Protein AF-0000000079330131 (afdb_homodimer)

Structure (mmCIF, N/CA/C/O backbone):
data_AF-0000000079330131-model_v1
#
loop_
_entity.id
_entity.type
_entity.pdbx_description
1 polymer Acetyltransferase
#
loop_
_atom_site.group_PDB
_atom_site.id
_atom_site.type_symbol
_atom_site.label_atom_id
_atom_site.label_alt_id
_atom_site.label_comp_id
_atom_site.label_asym_id
_atom_site.label_entity_id
_atom_site.label_seq_id
_atom_site.pdbx_PDB_ins_code
_atom_site.Cartn_x
_atom_site.Cartn_y
_atom_site.Cartn_z
_atom_site.occupancy
_atom_site.B_iso_or_equiv
_atom_site.auth_seq_id
_atom_site.auth_comp_id
_atom_site.auth_asym_id
_atom_site.auth_atom_id
_atom_site.pdbx_PDB_model_num
ATOM 1 N N . MET A 1 1 ? 12.383 9.914 14.195 1 86.5 1 MET A N 1
ATOM 2 C CA . MET A 1 1 ? 13.078 11.203 14.086 1 86.5 1 MET A CA 1
ATOM 3 C C . MET A 1 1 ? 12.234 12.32 14.68 1 86.5 1 MET A C 1
ATOM 5 O O . MET A 1 1 ? 11.008 12.305 14.578 1 86.5 1 MET A O 1
ATOM 9 N N . ARG A 1 2 ? 12.914 13.305 15.188 1 92.81 2 ARG A N 1
ATOM 10 C CA . ARG A 1 2 ? 12.211 14.383 15.883 1 92.81 2 ARG A CA 1
ATOM 11 C C . ARG A 1 2 ? 12.336 15.695 15.117 1 92.81 2 ARG A C 1
ATOM 13 O O . ARG A 1 2 ? 13.43 16.078 14.703 1 92.81 2 ARG A O 1
ATOM 20 N N . PHE A 1 3 ? 11.18 16.219 14.875 1 94.88 3 PHE A N 1
ATOM 21 C CA . PHE A 1 3 ? 11.141 17.562 14.312 1 94.88 3 PHE A CA 1
ATOM 22 C C . PHE A 1 3 ? 11.188 18.609 15.422 1 94.88 3 PHE A C 1
ATOM 24 O O . PHE A 1 3 ? 10.352 18.609 16.328 1 94.88 3 PHE A O 1
ATOM 31 N N . GLY A 1 4 ? 12.164 19.516 15.375 1 91.69 4 GLY A N 1
ATOM 32 C CA . GLY A 1 4 ? 12.305 20.547 16.375 1 91.69 4 GLY A CA 1
ATOM 33 C C . GLY A 1 4 ? 11.195 21.578 16.344 1 91.69 4 GLY A C 1
ATOM 34 O O . GLY A 1 4 ? 10.664 21.891 15.273 1 91.69 4 GLY A O 1
ATOM 35 N N . GLU A 1 5 ? 10.969 22.125 17.438 1 96.12 5 GLU A N 1
ATOM 36 C CA . GLU A 1 5 ? 9.891 23.094 17.562 1 96.12 5 GLU A CA 1
ATOM 37 C C . GLU A 1 5 ? 10.18 24.359 16.75 1 96.12 5 GLU A C 1
ATOM 39 O O . GLU A 1 5 ? 11.312 24.844 16.734 1 96.12 5 GLU A O 1
ATOM 44 N N . LYS A 1 6 ? 9.172 24.828 16.016 1 97.56 6 LYS A N 1
ATOM 45 C CA . LYS A 1 6 ? 9.227 26.047 15.203 1 97.56 6 LYS A CA 1
ATOM 46 C C . LYS A 1 6 ? 7.949 26.875 15.352 1 97.56 6 LYS A C 1
ATOM 48 O O . LYS A 1 6 ? 6.844 26.328 15.328 1 97.56 6 LYS A O 1
ATOM 53 N N . GLU A 1 7 ? 8.148 28.109 15.633 1 98.19 7 GLU A N 1
ATOM 54 C CA . GLU A 1 7 ? 7 29 15.688 1 98.19 7 GLU A CA 1
ATOM 55 C C . GLU A 1 7 ? 6.785 29.703 14.352 1 98.19 7 GLU A C 1
ATOM 57 O O . GLU A 1 7 ? 7.73 30.25 13.773 1 98.19 7 GLU A O 1
ATOM 62 N N . ILE A 1 8 ? 5.527 29.719 13.906 1 97.62 8 ILE A N 1
ATOM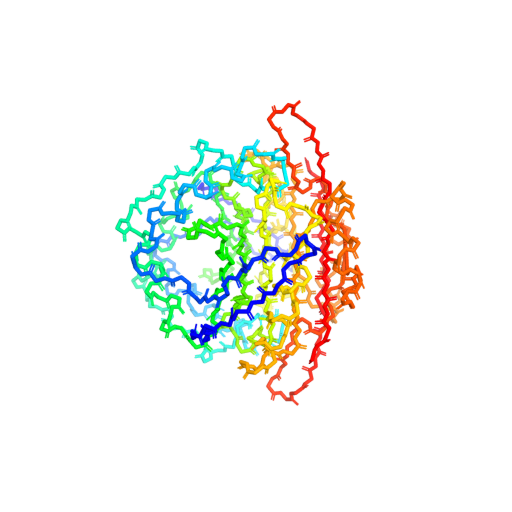 63 C CA . ILE A 1 8 ? 5.207 30.406 12.664 1 97.62 8 ILE A CA 1
ATOM 64 C C . ILE A 1 8 ? 3.965 31.266 12.852 1 97.62 8 ILE A C 1
ATOM 66 O O . ILE A 1 8 ? 3.254 31.141 13.852 1 97.62 8 ILE A O 1
ATOM 70 N N . GLU A 1 9 ? 3.773 32.188 11.93 1 97.56 9 GLU A N 1
ATOM 71 C CA . GLU A 1 9 ? 2.574 33 11.906 1 97.56 9 GLU A CA 1
ATOM 72 C C . GLU A 1 9 ? 1.66 32.625 10.742 1 97.56 9 GLU A C 1
ATOM 74 O O . GLU A 1 9 ? 2.096 32.562 9.594 1 97.56 9 GLU A O 1
ATOM 79 N N . LEU A 1 10 ? 0.436 32.344 11.016 1 97.12 10 LEU A N 1
ATOM 80 C CA . LEU A 1 10 ? -0.545 32 10 1 97.12 10 LEU A CA 1
ATOM 81 C C . LEU A 1 10 ? -1.031 33.25 9.25 1 97.12 10 LEU A C 1
ATOM 83 O O . LEU A 1 10 ? -0.624 34.344 9.57 1 97.12 10 LEU A O 1
ATOM 87 N N . LYS A 1 11 ? -1.864 33.062 8.227 1 96.31 11 LYS A N 1
ATOM 88 C CA . LYS A 1 11 ? -2.326 34.125 7.367 1 96.31 11 LYS A CA 1
ATOM 89 C C . LYS A 1 11 ? -3.107 35.188 8.164 1 96.31 11 LYS A C 1
ATOM 91 O O . LYS A 1 11 ? -3.029 36.375 7.887 1 96.31 11 LYS A O 1
ATOM 96 N N . ASP A 1 12 ? -3.789 34.719 9.18 1 95.69 12 ASP A N 1
ATOM 97 C CA . ASP A 1 12 ? -4.641 35.625 9.953 1 95.69 12 ASP A CA 1
ATOM 98 C C . ASP A 1 12 ? -3.873 36.25 11.117 1 95.69 12 ASP A C 1
ATOM 100 O O . ASP A 1 12 ? -4.461 36.906 11.969 1 95.69 12 ASP A O 1
ATOM 104 N N . GLY A 1 13 ? -2.693 35.906 11.227 1 95.94 13 GLY A N 1
ATOM 105 C CA . GLY A 1 13 ? -1.849 36.5 12.25 1 95.94 13 GLY A CA 1
ATOM 106 C C . GLY A 1 13 ? -1.712 35.625 13.492 1 95.94 13 GLY A C 1
ATOM 107 O O . GLY A 1 13 ? -0.944 35.969 14.398 1 95.94 13 GLY A O 1
ATOM 108 N N . THR A 1 14 ? -2.344 34.531 13.516 1 96.06 14 THR A N 1
ATOM 109 C CA . THR A 1 14 ? -2.309 33.656 14.672 1 96.06 14 THR A CA 1
ATOM 110 C C . THR A 1 14 ? -0.984 32.906 14.742 1 96.06 14 THR A C 1
ATOM 112 O O . THR A 1 14 ? -0.459 32.469 13.711 1 96.06 14 THR A O 1
ATOM 115 N N . THR A 1 15 ? -0.528 32.844 15.969 1 97.75 15 THR A N 1
ATOM 116 C CA . THR A 1 15 ? 0.701 32.062 16.172 1 97.75 15 THR A CA 1
ATOM 117 C C . THR A 1 15 ? 0.423 30.578 16.141 1 97.75 15 THR A C 1
ATOM 119 O O . THR A 1 15 ? -0.566 30.109 16.703 1 97.75 15 THR A O 1
ATOM 122 N N . CYS A 1 16 ? 1.296 29.812 15.484 1 98.19 16 CYS A N 1
ATOM 123 C CA . CYS A 1 16 ? 1.21 28.359 15.367 1 98.19 16 CYS A CA 1
ATOM 124 C C . CYS A 1 16 ? 2.543 27.703 15.711 1 98.19 16 CYS A C 1
ATOM 126 O O . CYS A 1 16 ? 3.6 28.172 15.281 1 98.19 16 CYS A O 1
ATOM 128 N N . ILE A 1 17 ? 2.529 26.703 16.516 1 98.56 17 ILE A N 1
ATOM 129 C CA . ILE A 1 17 ? 3.736 25.984 16.906 1 98.56 17 ILE A CA 1
ATOM 130 C C . ILE A 1 17 ? 3.789 24.641 16.188 1 98.56 17 ILE A C 1
ATOM 132 O O . ILE A 1 17 ? 2.85 23.844 16.266 1 98.56 17 ILE A O 1
ATOM 136 N N . LEU A 1 18 ? 4.867 24.406 15.445 1 98.56 18 LEU A N 1
ATOM 137 C CA . LEU A 1 18 ? 5.129 23.125 14.812 1 98.56 18 LEU A CA 1
ATOM 138 C C . LEU A 1 18 ? 6.105 22.297 15.641 1 98.56 18 LEU A C 1
ATOM 140 O O . LEU A 1 18 ? 7.16 22.797 16.047 1 98.56 18 LEU A O 1
ATOM 144 N N . ARG A 1 19 ? 5.781 21.125 15.836 1 98.25 19 ARG A N 1
ATOM 145 C CA . ARG A 1 19 ? 6.688 20.188 16.5 1 98.25 19 ARG A CA 1
ATOM 146 C C . ARG A 1 19 ? 6.191 18.75 16.344 1 98.25 19 ARG A C 1
ATOM 148 O O . ARG A 1 19 ? 5.039 18.516 15.977 1 98.25 19 ARG A O 1
ATOM 155 N N . SER A 1 20 ? 7.082 17.797 16.625 1 98.5 20 SER A N 1
ATOM 156 C CA . SER A 1 20 ? 6.637 16.406 16.734 1 98.5 20 SER A CA 1
ATOM 157 C C . SER A 1 20 ? 5.754 16.219 17.969 1 98.5 20 SER A C 1
ATOM 159 O O . SER A 1 20 ? 6.055 16.719 19.047 1 98.5 20 SER A O 1
ATOM 161 N N . PRO A 1 21 ? 4.652 15.562 17.781 1 98.06 21 PRO A N 1
ATOM 162 C CA . PRO A 1 21 ? 3.887 15.211 18.984 1 98.06 21 PRO A CA 1
ATOM 163 C C . PRO A 1 21 ? 4.59 14.18 19.859 1 98.06 21 PRO A C 1
ATOM 165 O O . PRO A 1 21 ? 5.363 13.359 19.344 1 98.06 21 PRO A O 1
ATOM 168 N N . ASN A 1 22 ? 4.324 14.266 21.156 1 97.12 22 ASN A N 1
ATOM 169 C CA . ASN A 1 22 ? 4.898 13.305 22.094 1 97.12 22 ASN A CA 1
ATOM 170 C C . ASN A 1 22 ? 3.818 12.633 22.938 1 97.12 22 ASN A C 1
ATOM 172 O O . ASN A 1 22 ? 2.627 12.781 22.672 1 97.12 22 ASN A O 1
ATOM 176 N N . GLU A 1 23 ? 4.258 11.859 23.953 1 97.25 23 GLU A N 1
ATOM 177 C CA . GLU A 1 23 ? 3.34 11.023 24.719 1 97.25 23 GLU A CA 1
ATOM 178 C C . GLU A 1 23 ? 2.283 11.875 25.422 1 97.25 23 GLU A C 1
ATOM 180 O O . GLU A 1 23 ? 1.151 11.422 25.625 1 97.25 23 GLU A O 1
ATOM 185 N N . GLN A 1 24 ? 2.59 13.094 25.766 1 97.25 24 GLN A N 1
ATOM 186 C CA . GLN A 1 24 ? 1.653 13.969 26.453 1 97.25 24 GLN A CA 1
ATOM 187 C C . GLN A 1 24 ? 0.551 14.453 25.516 1 97.25 24 GLN A C 1
ATOM 189 O O . GLN A 1 24 ? -0.468 14.977 25.969 1 97.25 24 GLN A O 1
ATOM 194 N N . ASP A 1 25 ? 0.728 14.227 24.234 1 97.94 25 ASP A N 1
ATOM 195 C CA . ASP A 1 25 ? -0.232 14.695 23.234 1 97.94 25 ASP A CA 1
ATOM 196 C C . ASP A 1 25 ? -1.183 13.578 22.812 1 97.94 25 ASP A C 1
ATOM 198 O O . ASP A 1 25 ? -2.055 13.781 21.969 1 97.94 25 ASP A O 1
ATOM 202 N N . ALA A 1 26 ? -1.081 12.398 23.375 1 98.06 26 ALA A N 1
ATOM 203 C CA . ALA A 1 26 ? -1.772 11.203 22.891 1 98.06 26 ALA A CA 1
ATOM 204 C C . ALA A 1 26 ? -3.281 11.414 22.859 1 98.06 26 ALA A C 1
ATOM 206 O O . ALA A 1 26 ? -3.934 11.117 21.859 1 98.06 26 ALA A O 1
ATOM 207 N N . GLU A 1 27 ? -3.807 11.984 23.891 1 97.25 27 GLU A N 1
ATOM 208 C CA . GLU A 1 27 ? -5.246 12.211 23.953 1 97.25 27 GLU A CA 1
ATOM 209 C C . GLU A 1 27 ? -5.691 13.219 22.891 1 97.25 27 GLU A C 1
ATOM 211 O O . GLU A 1 27 ? -6.711 13.016 22.234 1 97.25 27 GLU A O 1
ATOM 216 N N . LYS A 1 28 ? -4.965 14.25 22.75 1 97.38 28 LYS A N 1
ATOM 217 C CA . LYS A 1 28 ? -5.273 15.258 21.734 1 97.38 28 LYS A CA 1
ATOM 218 C C . LYS A 1 28 ? -5.23 14.656 20.328 1 97.38 28 LYS A C 1
ATOM 220 O O . LYS A 1 28 ? -6.051 15 19.484 1 97.38 28 LYS A O 1
ATO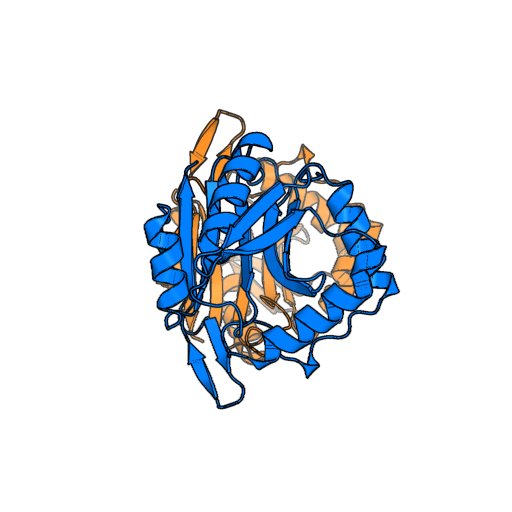M 225 N N . MET A 1 29 ? -4.281 13.781 20.156 1 97.62 29 MET A N 1
ATOM 226 C CA . MET A 1 29 ? -4.133 13.141 18.859 1 97.62 29 MET A CA 1
ATOM 227 C C . MET A 1 29 ? -5.348 12.273 18.547 1 97.62 29 MET A C 1
ATOM 229 O O . MET A 1 29 ? -5.848 12.289 17.422 1 97.62 29 MET A O 1
ATOM 233 N N . ILE A 1 30 ? -5.824 11.531 19.516 1 97.06 30 ILE A N 1
ATOM 234 C CA . ILE A 1 30 ? -6.973 10.648 19.312 1 97.06 30 ILE A CA 1
ATOM 235 C C . ILE A 1 30 ? -8.219 11.484 19.031 1 97.06 30 ILE A C 1
ATOM 237 O O . ILE A 1 30 ? -8.977 11.188 18.109 1 97.06 30 ILE A O 1
ATOM 241 N N . GLU A 1 31 ? -8.391 12.555 19.812 1 96.12 31 GLU A N 1
ATOM 242 C CA . GLU A 1 31 ? -9.523 13.445 19.609 1 96.12 31 GLU A CA 1
ATOM 243 C C . GLU A 1 31 ? -9.484 14.086 18.219 1 96.12 31 GLU A C 1
ATOM 245 O O . GLU A 1 31 ? -10.508 14.188 17.547 1 96.12 31 GLU A O 1
ATOM 250 N N . TYR A 1 32 ? -8.352 14.477 17.938 1 97.06 32 TYR A N 1
ATOM 251 C CA . TYR A 1 32 ? -8.117 15.07 16.625 1 97.06 32 TYR A CA 1
ATOM 252 C C . TYR A 1 32 ? -8.484 14.102 15.508 1 97.06 32 TYR A C 1
ATOM 254 O O . TYR A 1 32 ? -9.164 14.477 14.547 1 97.06 32 TYR A O 1
ATOM 262 N N . LEU A 1 33 ? -8.039 12.883 15.641 1 96.06 33 LEU A N 1
ATOM 263 C CA . LEU A 1 33 ? -8.32 11.836 14.664 1 96.06 33 LEU A CA 1
ATOM 264 C C . LEU A 1 33 ? -9.828 11.633 14.508 1 96.06 33 LEU A C 1
ATOM 266 O O . LEU A 1 33 ? -10.328 11.555 13.383 1 96.06 33 LEU A O 1
ATOM 270 N N . LYS A 1 34 ? -10.516 11.609 15.562 1 95.75 34 LYS A N 1
ATOM 271 C CA . LYS A 1 34 ? -11.969 11.438 15.547 1 95.75 34 LYS A CA 1
ATOM 272 C C . LYS A 1 34 ? -12.656 12.617 14.867 1 95.75 34 LYS A C 1
ATOM 274 O O . LYS A 1 34 ? -13.539 12.43 14.031 1 95.75 34 LYS A O 1
ATOM 279 N N . MET A 1 35 ? -12.211 13.734 15.156 1 95.44 35 MET A N 1
ATOM 280 C CA . MET A 1 35 ? -12.828 14.953 14.633 1 95.44 35 MET A CA 1
ATOM 281 C C . MET A 1 35 ? -12.641 15.055 13.125 1 95.44 35 MET A C 1
ATOM 283 O O . MET A 1 35 ? -13.602 15.297 12.391 1 95.44 35 MET A O 1
ATOM 287 N N . THR A 1 36 ? -11.453 14.867 12.695 1 95.75 36 THR A N 1
ATOM 288 C CA . THR A 1 36 ? -11.164 15.016 11.281 1 95.75 36 THR A CA 1
ATOM 289 C C . THR A 1 36 ? -11.859 13.922 10.469 1 95.75 36 THR A C 1
ATOM 291 O O . THR A 1 36 ? -12.211 14.141 9.305 1 95.75 36 THR A O 1
ATOM 294 N N . SER A 1 37 ? -12.086 12.734 11.062 1 95 37 SER A N 1
ATOM 295 C CA . SER A 1 37 ? -12.719 11.617 10.367 1 95 37 SER A CA 1
ATOM 296 C C . SER A 1 37 ? -14.188 11.914 10.07 1 95 37 SER A C 1
ATOM 298 O O . SER A 1 37 ? -14.805 11.273 9.219 1 95 37 SER A O 1
ATOM 300 N N . GLU A 1 38 ? -14.695 12.914 10.68 1 94.19 38 GLU A N 1
ATOM 301 C CA . GLU A 1 38 ? -16.109 13.234 10.547 1 94.19 38 GLU A CA 1
ATOM 302 C C . GLU A 1 38 ? -16.328 14.469 9.664 1 94.19 38 GLU A C 1
ATOM 304 O O . GLU A 1 38 ? -17.438 14.727 9.211 1 94.19 38 GLU A O 1
ATOM 309 N N . GLU A 1 39 ? -15.328 15.141 9.422 1 95.38 39 GLU A N 1
ATOM 310 C CA . GLU A 1 39 ? -15.469 16.438 8.766 1 95.38 39 GLU A CA 1
ATOM 311 C C . GLU A 1 39 ? -15.719 16.281 7.27 1 95.38 39 GLU A C 1
ATOM 313 O O . GLU A 1 39 ? -16.469 17.062 6.672 1 95.38 39 GLU A O 1
ATOM 318 N N . THR A 1 40 ? -15.047 15.305 6.68 1 94.19 40 THR A N 1
ATOM 319 C CA . THR A 1 40 ? -15.195 15.039 5.254 1 94.19 40 THR A CA 1
ATOM 320 C C . THR A 1 40 ? -15.094 13.539 4.973 1 94.19 40 THR A C 1
ATOM 322 O O . THR A 1 40 ? -14.734 12.758 5.859 1 94.19 40 THR A O 1
ATOM 325 N N . HIS A 1 41 ? -15.43 13.18 3.779 1 96.12 41 HIS A N 1
ATOM 326 C CA . HIS A 1 41 ? -15.281 11.773 3.398 1 96.12 41 HIS A CA 1
ATOM 327 C C . HIS A 1 41 ? -13.867 11.492 2.895 1 96.12 41 HIS A C 1
ATOM 329 O O . HIS A 1 41 ? -13.578 10.367 2.467 1 96.12 41 HIS A O 1
ATOM 335 N N . PHE A 1 42 ? -12.922 12.43 2.988 1 96.94 42 PHE A N 1
ATOM 336 C CA . PHE A 1 42 ? -11.594 12.312 2.402 1 96.94 42 PHE A CA 1
ATOM 337 C C . PHE A 1 42 ? -10.672 11.516 3.32 1 96.94 42 PHE A C 1
ATOM 339 O O . PHE A 1 42 ? -9.555 11.164 2.934 1 96.94 42 PHE A O 1
ATOM 346 N N . MET A 1 43 ? -11.18 11.305 4.535 1 96.25 43 MET A N 1
ATOM 347 C CA . MET A 1 43 ? -10.414 10.422 5.414 1 96.25 43 MET A CA 1
ATOM 348 C C . MET A 1 43 ? -10.789 8.961 5.18 1 96.25 43 MET A C 1
ATOM 350 O O . MET A 1 43 ? -11.977 8.633 5.078 1 96.25 43 MET A O 1
ATOM 354 N N . VAL A 1 44 ? -9.852 8.148 5.18 1 96.31 44 VAL A N 1
ATOM 355 C CA . VAL A 1 44 ? -10.07 6.746 4.848 1 96.31 44 VAL A CA 1
ATOM 356 C C . VAL A 1 44 ? -10.922 6.09 5.93 1 96.31 44 VAL A C 1
ATOM 358 O O . VAL A 1 44 ? -11.805 5.281 5.629 1 96.31 44 VAL A O 1
ATOM 361 N N . ARG A 1 45 ? -10.719 6.461 7.121 1 95.81 45 ARG A N 1
ATOM 362 C CA . ARG A 1 45 ? -11.414 5.836 8.234 1 95.81 45 ARG A CA 1
ATOM 363 C C . ARG A 1 45 ? -12.711 6.574 8.555 1 95.81 45 ARG A C 1
ATOM 365 O O . ARG A 1 45 ? -12.766 7.805 8.5 1 95.81 45 ARG A O 1
ATOM 372 N N . TYR A 1 46 ? -13.664 5.801 8.898 1 97.12 46 TYR A N 1
ATOM 373 C CA . TYR A 1 46 ? -14.836 6.348 9.578 1 97.12 46 TYR A CA 1
ATOM 374 C C . TYR A 1 46 ? -14.602 6.414 11.086 1 97.12 46 TYR A C 1
ATOM 376 O O . TYR A 1 46 ? -13.719 5.73 11.609 1 97.12 46 TYR A O 1
ATOM 384 N N . LEU A 1 47 ? -15.398 7.238 11.688 1 95.5 47 LEU A N 1
ATOM 385 C CA . LEU A 1 47 ? -15.305 7.43 13.133 1 95.5 47 LEU A CA 1
ATOM 386 C C . LEU A 1 47 ? -15.406 6.094 13.859 1 95.5 47 LEU A C 1
ATOM 388 O O . LEU A 1 47 ? -14.648 5.828 14.797 1 95.5 47 LEU A O 1
ATOM 392 N N . GLU A 1 48 ? -16.312 5.18 13.414 1 95.88 48 GLU A N 1
ATOM 393 C CA . GLU A 1 48 ? -16.625 3.93 14.102 1 95.88 48 GLU A CA 1
ATOM 394 C C . GLU A 1 48 ? -15.484 2.926 13.945 1 95.88 48 GLU A C 1
ATOM 396 O O . GLU A 1 48 ? -15.453 1.902 14.633 1 95.88 48 GLU A O 1
ATOM 401 N N . GLU A 1 49 ? -14.539 3.213 13.102 1 96.88 49 GLU A N 1
ATOM 402 C CA . GLU A 1 49 ? -13.406 2.312 12.891 1 96.88 49 GLU A CA 1
ATOM 403 C C . GLU A 1 49 ? -12.227 2.688 13.789 1 96.88 49 GLU A C 1
ATOM 405 O O . GLU A 1 49 ? -11.211 1.989 13.805 1 96.88 49 GLU A O 1
ATOM 410 N N . ILE A 1 50 ? -12.367 3.812 14.5 1 95.44 50 ILE A N 1
ATOM 411 C CA . ILE A 1 50 ? -11.297 4.285 15.367 1 95.44 50 ILE A CA 1
ATOM 412 C C . ILE A 1 50 ? -11.391 3.598 16.734 1 95.44 50 ILE A C 1
ATOM 414 O O . ILE A 1 50 ? -12.297 3.881 17.516 1 95.44 50 ILE A O 1
ATOM 418 N N . ASN A 1 51 ? -10.492 2.717 17.016 1 92.94 51 ASN A N 1
ATOM 419 C CA . ASN A 1 51 ? -10.469 1.988 18.266 1 92.94 51 ASN A CA 1
ATOM 420 C C . ASN A 1 51 ? -9.141 2.166 19 1 92.94 51 ASN A C 1
ATOM 422 O O . ASN A 1 51 ? -8.75 1.314 19.797 1 92.94 51 ASN A O 1
ATOM 426 N N . LEU A 1 52 ? -8.508 3.221 18.75 1 93.81 52 LEU A N 1
ATOM 427 C CA . LEU A 1 52 ? -7.199 3.492 19.328 1 93.81 52 LEU A CA 1
ATOM 428 C C . LEU A 1 52 ? -7.332 3.863 20.812 1 93.81 52 LEU A C 1
ATOM 430 O O . LEU A 1 52 ? -8.133 4.73 21.172 1 93.81 52 LEU A O 1
ATOM 434 N N . THR A 1 53 ? -6.594 3.264 21.641 1 96.44 53 THR A N 1
ATOM 435 C CA . THR A 1 53 ? -6.527 3.623 23.047 1 96.44 53 THR A CA 1
ATOM 436 C C . THR A 1 53 ? -5.398 4.617 23.297 1 96.44 53 THR A C 1
ATOM 438 O O . THR A 1 53 ? -4.465 4.723 22.5 1 96.44 53 THR A O 1
ATOM 441 N N . THR A 1 54 ? -5.527 5.273 24.359 1 97.38 54 THR A N 1
ATOM 442 C CA . THR A 1 54 ? -4.492 6.234 24.719 1 97.38 54 THR A CA 1
ATOM 443 C C . THR A 1 54 ? -3.139 5.539 24.859 1 97.38 54 THR A C 1
ATOM 445 O O . THR A 1 54 ? -2.117 6.062 24.406 1 97.38 54 THR A O 1
ATOM 448 N N . ASP A 1 55 ? -3.111 4.355 25.453 1 97.88 55 ASP A N 1
ATOM 449 C CA . ASP A 1 55 ? -1.871 3.609 25.641 1 97.88 55 ASP A CA 1
ATOM 450 C C . ASP A 1 55 ? -1.247 3.232 24.297 1 97.88 55 ASP A C 1
ATOM 452 O O . ASP A 1 55 ? -0.033 3.35 24.125 1 97.88 55 ASP A O 1
ATOM 456 N N . LYS A 1 56 ? -2.027 2.785 23.422 1 97.44 56 LYS A N 1
ATOM 457 C CA . LYS A 1 56 ? -1.527 2.426 22.094 1 97.44 56 LYS A CA 1
ATOM 458 C C . LYS A 1 56 ? -1.011 3.654 21.359 1 97.44 56 LYS A C 1
ATOM 460 O O . LYS A 1 56 ? 0.005 3.582 20.656 1 97.44 56 LYS A O 1
ATOM 465 N N . GLU A 1 57 ? -1.774 4.723 21.5 1 97.69 57 GLU A N 1
ATOM 466 C CA . GLU A 1 57 ? -1.325 5.965 20.875 1 97.69 57 GLU A CA 1
ATOM 467 C C . GLU A 1 57 ? 0.015 6.414 21.453 1 97.69 57 GLU A C 1
ATOM 469 O O . GLU A 1 57 ? 0.884 6.887 20.719 1 97.69 57 GLU A O 1
ATOM 474 N N . ILE A 1 58 ? 0.177 6.348 22.719 1 98.25 58 ILE A N 1
ATOM 475 C CA . ILE A 1 58 ? 1.436 6.695 23.375 1 98.25 58 ILE A CA 1
ATOM 476 C C . ILE A 1 58 ? 2.57 5.867 22.766 1 98.25 58 ILE A C 1
ATOM 478 O O . ILE A 1 58 ? 3.625 6.41 22.422 1 98.25 58 ILE A O 1
ATOM 482 N N . GLU A 1 59 ? 2.348 4.609 22.625 1 98.12 59 GLU A N 1
ATOM 483 C CA . GLU A 1 59 ? 3.352 3.729 22.047 1 98.12 59 GLU A CA 1
ATOM 484 C C . GLU A 1 59 ? 3.676 4.137 20.609 1 98.12 59 GLU A C 1
ATOM 486 O O . GLU A 1 59 ? 4.84 4.16 20.219 1 98.12 59 GLU A O 1
ATOM 491 N N . LEU A 1 60 ? 2.658 4.477 19.875 1 96.81 60 LEU A N 1
ATOM 492 C CA . LEU A 1 60 ? 2.838 4.883 18.484 1 96.81 60 LEU A CA 1
ATOM 493 C C . LEU A 1 60 ? 3.674 6.156 18.406 1 96.81 60 LEU A C 1
ATOM 495 O O . LEU A 1 60 ? 4.574 6.258 17.562 1 96.81 60 LEU A O 1
ATOM 499 N N . LEU A 1 61 ? 3.342 7.082 19.234 1 97.75 61 LEU A N 1
ATOM 500 C CA . LEU A 1 61 ? 4.066 8.344 19.25 1 97.75 61 LEU A CA 1
ATOM 501 C C . LEU A 1 61 ? 5.523 8.141 19.641 1 97.75 61 LEU A C 1
ATOM 503 O O . LEU A 1 61 ? 6.422 8.727 19.047 1 97.75 61 LEU A O 1
ATOM 507 N N . LYS A 1 62 ? 5.773 7.301 20.594 1 97.69 62 LYS A N 1
ATOM 508 C CA . LYS A 1 62 ? 7.137 6.988 21.016 1 97.69 62 LYS A CA 1
ATOM 509 C C . LYS A 1 62 ? 7.918 6.309 19.891 1 97.69 62 LYS A C 1
ATOM 511 O O . LYS A 1 62 ? 9.07 6.652 19.625 1 97.69 62 LYS A O 1
ATOM 516 N N . ASP A 1 63 ? 7.297 5.34 19.297 1 97.19 63 ASP A N 1
ATOM 517 C CA . ASP A 1 63 ? 7.926 4.652 18.172 1 97.19 63 ASP A CA 1
ATOM 518 C C . ASP A 1 63 ? 8.297 5.633 17.062 1 97.19 63 ASP A C 1
ATOM 520 O O . ASP A 1 63 ? 9.375 5.531 16.469 1 97.19 63 ASP A O 1
ATOM 524 N N . ASN A 1 64 ? 7.371 6.504 16.797 1 97.19 64 ASN A N 1
ATOM 525 C CA . ASN A 1 64 ? 7.633 7.496 15.766 1 97.19 64 ASN A CA 1
ATOM 526 C C . ASN A 1 64 ? 8.82 8.383 16.125 1 97.19 64 ASN A C 1
ATOM 528 O O . ASN A 1 64 ? 9.695 8.625 15.289 1 97.19 64 ASN A O 1
ATOM 532 N N . LEU A 1 65 ? 8.859 8.844 17.328 1 97.12 65 LEU A N 1
ATOM 533 C CA . LEU A 1 65 ? 9.922 9.727 17.781 1 97.12 65 LEU A CA 1
ATOM 534 C C . LEU A 1 65 ? 11.266 9.016 17.766 1 97.12 65 LEU A C 1
ATOM 536 O O . LEU A 1 65 ? 12.312 9.648 17.578 1 97.12 65 LEU A O 1
ATOM 540 N N . ASN A 1 66 ? 11.266 7.742 17.859 1 96.81 66 ASN A N 1
ATOM 541 C CA . ASN A 1 66 ? 12.5 6.965 17.906 1 96.81 66 ASN A CA 1
ATOM 542 C C . ASN A 1 66 ? 12.852 6.383 16.547 1 96.81 66 ASN A C 1
ATOM 544 O O . ASN A 1 66 ? 13.883 5.727 16.391 1 96.81 66 ASN A O 1
ATOM 548 N N . SER A 1 67 ? 12.016 6.621 15.656 1 96.88 67 SER A N 1
ATOM 549 C CA . SER A 1 67 ? 12.242 6.078 14.312 1 96.88 67 SER A CA 1
ATOM 550 C C . SER A 1 67 ? 13.32 6.863 13.578 1 96.88 67 SER A C 1
ATOM 552 O O . SER A 1 67 ? 13.5 8.062 13.82 1 96.88 67 SER A O 1
ATOM 554 N N . ASN A 1 68 ? 13.984 6.199 12.703 1 96 68 ASN A N 1
ATOM 555 C CA . ASN A 1 68 ? 14.93 6.875 11.82 1 96 68 ASN A CA 1
ATOM 556 C C . ASN A 1 68 ? 14.383 7.02 10.406 1 96 68 ASN A C 1
ATOM 558 O O . ASN A 1 68 ? 15.086 7.465 9.5 1 96 68 ASN A O 1
ATOM 562 N N . LYS A 1 69 ? 13.141 6.629 10.141 1 96.69 69 LYS A N 1
ATOM 563 C CA . LYS A 1 69 ? 12.562 6.641 8.805 1 96.69 69 LYS A CA 1
ATOM 564 C C . LYS A 1 69 ? 11.203 7.332 8.789 1 96.69 69 LYS A C 1
ATOM 566 O O . LYS A 1 69 ? 10.664 7.645 7.727 1 96.69 69 LYS A O 1
ATOM 571 N N . ASP A 1 70 ? 10.625 7.492 9.961 1 97.19 70 ASP A N 1
ATOM 572 C CA . ASP A 1 70 ? 9.305 8.102 10.086 1 97.19 70 ASP A CA 1
ATOM 573 C C . ASP A 1 70 ? 9.383 9.438 10.812 1 97.19 70 ASP A C 1
ATOM 575 O O . ASP A 1 70 ? 10.227 9.625 11.688 1 97.19 70 ASP A O 1
ATOM 579 N N . MET A 1 71 ? 8.453 10.32 10.438 1 97.31 71 MET A N 1
ATOM 580 C CA . MET A 1 71 ? 8.352 11.594 11.141 1 97.31 71 MET A CA 1
ATOM 581 C C . MET A 1 71 ? 6.922 12.125 11.109 1 97.31 71 MET A C 1
ATOM 583 O O . MET A 1 71 ? 6.223 11.977 10.102 1 97.31 71 MET A O 1
ATOM 587 N N . MET A 1 72 ? 6.598 12.695 12.18 1 98.12 72 MET A N 1
ATOM 588 C CA . MET A 1 72 ? 5.312 13.383 12.297 1 98.12 72 MET A CA 1
ATOM 589 C C . MET A 1 72 ? 5.508 14.82 12.781 1 98.12 72 MET A C 1
ATOM 591 O O . MET A 1 72 ? 6.242 15.062 13.734 1 98.12 72 MET A O 1
ATOM 595 N N . ILE A 1 73 ? 4.891 15.742 12.094 1 98.5 73 ILE A N 1
ATOM 596 C CA . ILE A 1 73 ? 4.887 17.141 12.492 1 98.5 73 ILE A CA 1
ATOM 597 C C . ILE A 1 73 ? 3.453 17.594 12.766 1 98.5 73 ILE A C 1
ATOM 599 O O . ILE A 1 73 ? 2.58 17.469 11.906 1 98.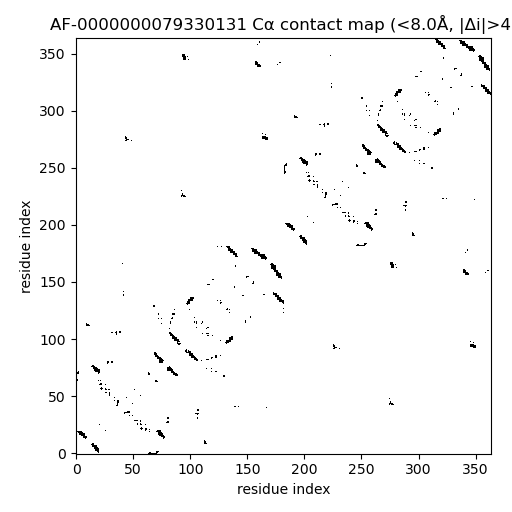5 73 ILE A O 1
ATOM 603 N N . ALA A 1 74 ? 3.299 18.109 13.93 1 98.56 74 ALA A N 1
ATOM 604 C CA . ALA A 1 74 ? 1.99 18.625 14.312 1 98.56 74 ALA A CA 1
ATOM 605 C C . ALA A 1 74 ? 2.016 20.141 14.414 1 98.56 74 ALA A C 1
ATOM 607 O O . ALA A 1 74 ? 3.033 20.734 14.789 1 98.56 74 ALA A O 1
ATOM 608 N N . ALA A 1 75 ? 0.904 20.719 14.016 1 98.69 75 ALA A N 1
ATOM 609 C CA . ALA A 1 75 ? 0.676 22.156 14.172 1 98.69 75 ALA A CA 1
ATOM 610 C C . ALA A 1 75 ? -0.269 22.438 15.328 1 98.69 75 ALA A C 1
ATOM 612 O O . ALA A 1 75 ? -1.398 21.953 15.359 1 98.69 75 ALA A O 1
ATOM 613 N N . PHE A 1 76 ? 0.191 23.25 16.25 1 98.5 76 PHE A N 1
ATOM 614 C CA . PHE A 1 76 ? -0.613 23.609 17.422 1 98.5 76 PHE A CA 1
ATOM 615 C C . PHE A 1 76 ? -0.966 25.094 17.375 1 98.5 76 PHE A C 1
ATOM 617 O O . PHE A 1 76 ? -0.088 25.938 17.219 1 98.5 76 PHE A O 1
ATOM 624 N N . VAL A 1 77 ? -2.248 25.375 17.5 1 97.81 77 VAL A N 1
ATOM 625 C CA . VAL A 1 77 ? -2.76 26.734 17.656 1 97.81 77 VAL A CA 1
ATOM 626 C C . VAL A 1 77 ? -3.453 26.859 19.016 1 97.81 77 VAL A C 1
ATOM 628 O O . VAL A 1 77 ? -4.418 26.156 19.297 1 97.81 77 VAL A O 1
ATOM 631 N N . ASN A 1 78 ? -2.957 27.766 19.875 1 95 78 ASN A N 1
ATOM 632 C CA . ASN A 1 78 ? -3.477 27.891 21.234 1 95 78 ASN A CA 1
ATOM 633 C C . ASN A 1 78 ? -3.504 26.547 21.953 1 95 78 ASN A C 1
ATOM 635 O O . ASN A 1 78 ? -4.52 26.172 22.547 1 95 78 ASN A O 1
ATOM 639 N N . ASN A 1 79 ? -2.49 25.703 21.734 1 93.38 79 ASN A N 1
ATOM 640 C CA . ASN A 1 79 ? -2.25 24.422 22.375 1 93.38 79 ASN A CA 1
ATOM 641 C C . ASN A 1 79 ? -3.248 23.375 21.906 1 93.38 79 ASN A C 1
ATOM 643 O O . ASN A 1 79 ? -3.385 22.312 22.531 1 93.38 79 ASN A O 1
ATOM 647 N N . GLU A 1 80 ? -3.893 23.688 20.875 1 95.75 80 GLU A N 1
ATOM 648 C CA . GLU A 1 80 ? -4.789 22.719 20.25 1 95.75 80 GLU A CA 1
ATOM 649 C C . GLU A 1 80 ? -4.223 22.219 18.922 1 95.75 80 GLU A C 1
ATOM 651 O O . GLU A 1 80 ? -3.652 22.984 18.141 1 95.75 80 GLU A O 1
ATOM 656 N N . LEU A 1 81 ? -4.418 20.969 18.734 1 98.06 81 LEU A N 1
ATOM 657 C CA . LEU A 1 81 ? -3.945 20.391 17.484 1 98.06 81 LEU A CA 1
ATOM 658 C C . LEU A 1 81 ? -4.785 20.859 16.312 1 98.06 81 LEU A C 1
ATOM 660 O O . LEU A 1 81 ? -5.988 20.594 16.25 1 98.06 81 LEU A O 1
ATOM 664 N N . ALA A 1 82 ? -4.156 21.578 15.422 1 98.06 82 ALA A N 1
ATOM 665 C CA . ALA A 1 82 ? -4.836 22.156 14.273 1 98.06 82 ALA A CA 1
ATOM 666 C C . ALA A 1 82 ? -4.602 21.328 13.016 1 98.06 82 ALA A C 1
ATOM 668 O O . ALA A 1 82 ? -5.441 21.312 12.109 1 98.06 82 ALA A O 1
ATOM 669 N N . GLY A 1 83 ? -3.504 20.672 12.93 1 98.25 83 GLY A N 1
ATOM 670 C CA . GLY A 1 83 ? -3.123 19.859 11.773 1 98.25 83 GLY A CA 1
ATOM 671 C C . GLY A 1 83 ? -1.946 18.953 12.047 1 98.25 83 GLY A C 1
ATOM 672 O O . GLY A 1 83 ? -1.265 19.094 13.07 1 98.25 83 GLY A O 1
ATOM 673 N N . ASN A 1 84 ? -1.799 18 11.156 1 97.81 84 ASN A N 1
ATOM 674 C CA . ASN A 1 84 ? -0.703 17.047 11.266 1 97.81 84 ASN A CA 1
ATOM 675 C C . ASN A 1 84 ? -0.285 16.516 9.906 1 97.81 84 ASN A C 1
ATOM 677 O O . ASN A 1 84 ? -1.12 16.359 9.008 1 97.81 84 ASN A O 1
ATOM 681 N N . ALA A 1 85 ? 0.962 16.297 9.766 1 98.31 85 ALA A N 1
ATOM 682 C CA . ALA A 1 85 ? 1.526 15.656 8.57 1 98.31 85 ALA A CA 1
ATOM 683 C C . ALA A 1 85 ? 2.562 14.602 8.953 1 98.31 85 ALA A C 1
ATOM 685 O O . ALA A 1 85 ? 3.242 14.734 9.969 1 98.31 85 ALA A O 1
ATOM 686 N N . SER A 1 86 ? 2.613 13.625 8.141 1 97.69 86 SER A N 1
ATOM 687 C CA . SER A 1 86 ? 3.559 12.555 8.438 1 97.69 86 SER A CA 1
ATOM 688 C C . SER A 1 86 ? 4.207 12.031 7.16 1 97.69 86 SER A C 1
ATOM 690 O O . SER A 1 86 ? 3.643 12.148 6.07 1 97.69 86 SER A O 1
ATOM 692 N N . ILE A 1 87 ? 5.41 11.57 7.34 1 97.56 87 ILE A N 1
ATOM 693 C CA . ILE A 1 87 ? 6.141 10.836 6.312 1 97.56 87 ILE A CA 1
ATOM 694 C C . ILE A 1 87 ? 6.613 9.492 6.875 1 97.56 87 ILE A C 1
ATOM 696 O O . ILE A 1 87 ? 7.031 9.414 8.031 1 97.56 87 ILE A O 1
ATOM 700 N N . SER A 1 88 ? 6.457 8.484 6.117 1 97.75 88 SER A N 1
ATOM 701 C CA . SER A 1 88 ? 6.918 7.152 6.5 1 97.75 88 SER A CA 1
ATOM 702 C C . SER A 1 88 ? 7.496 6.402 5.305 1 97.75 88 SER A C 1
ATOM 704 O O . SER A 1 88 ? 7.211 6.746 4.156 1 97.75 88 SER A O 1
ATOM 706 N N . CYS A 1 89 ? 8.273 5.453 5.625 1 97.69 89 CYS A N 1
ATOM 707 C CA . CYS A 1 89 ? 8.828 4.602 4.582 1 97.69 89 CYS A CA 1
ATOM 708 C C . CYS A 1 89 ? 7.738 3.783 3.9 1 97.69 89 CYS A C 1
ATOM 710 O O . CYS A 1 89 ? 6.859 3.234 4.57 1 97.69 89 CYS A O 1
ATOM 712 N N . VAL A 1 90 ? 7.777 3.777 2.529 1 97.81 90 VAL A N 1
ATOM 713 C CA . VAL A 1 90 ? 6.809 2.951 1.814 1 97.81 90 VAL A CA 1
ATOM 714 C C . VAL A 1 90 ? 6.891 1.511 2.314 1 97.81 90 VAL A C 1
ATOM 716 O O . VAL A 1 90 ? 5.871 0.897 2.631 1 97.81 90 VAL A O 1
ATOM 719 N N . ARG A 1 91 ? 8.031 0.936 2.295 1 97.12 91 ARG A N 1
ATOM 720 C CA . ARG A 1 91 ? 8.391 -0.374 2.834 1 97.12 91 ARG A CA 1
ATOM 721 C C . ARG A 1 91 ? 9.891 -0.486 3.061 1 97.12 91 ARG A C 1
ATOM 723 O O . ARG A 1 91 ? 10.688 -0.003 2.25 1 97.12 91 ARG A O 1
ATOM 730 N N . ASP A 1 92 ? 10.188 -1.24 4.098 1 96.12 92 ASP A N 1
ATOM 731 C CA . ASP A 1 92 ? 11.594 -1.325 4.477 1 96.12 92 ASP A CA 1
ATOM 732 C C . ASP A 1 92 ? 12.297 -2.449 3.723 1 96.12 92 ASP A C 1
ATOM 734 O O . ASP A 1 92 ? 12.898 -3.332 4.336 1 96.12 92 ASP A O 1
ATOM 738 N N . HIS A 1 93 ? 12.188 -2.514 2.451 1 97.88 93 HIS A N 1
ATOM 739 C CA . HIS A 1 93 ? 12.953 -3.35 1.528 1 97.88 93 HIS A CA 1
ATOM 740 C C . HIS A 1 93 ? 14.016 -2.535 0.8 1 97.88 93 HIS A C 1
ATOM 742 O O . HIS A 1 93 ? 13.805 -1.36 0.492 1 97.88 93 HIS A O 1
ATOM 748 N N . ILE A 1 94 ? 15.078 -3.168 0.509 1 98.12 94 ILE A N 1
ATOM 749 C CA . ILE A 1 94 ? 16.203 -2.512 -0.154 1 98.12 94 ILE A CA 1
ATOM 750 C C . ILE A 1 94 ? 15.719 -1.844 -1.44 1 98.12 94 ILE A C 1
ATOM 752 O O . ILE A 1 94 ? 16.109 -0.713 -1.742 1 98.12 94 ILE A O 1
ATOM 756 N N . LYS A 1 95 ? 14.836 -2.432 -2.146 1 98.56 95 LYS A N 1
ATOM 757 C CA . LYS A 1 95 ? 14.391 -1.927 -3.443 1 98.56 95 LYS A CA 1
ATOM 758 C C . LYS A 1 95 ? 13.406 -0.77 -3.275 1 98.56 95 LYS A C 1
ATOM 760 O O . LYS A 1 95 ? 13.086 -0.077 -4.242 1 98.56 95 LYS A O 1
ATOM 765 N N . LEU A 1 96 ? 12.906 -0.524 -1.995 1 98.69 96 LEU A N 1
ATOM 766 C CA . LEU A 1 96 ? 11.766 0.375 -1.864 1 98.69 96 LEU A CA 1
ATOM 767 C C . LEU A 1 96 ? 12.047 1.471 -0.843 1 98.69 96 LEU A C 1
ATOM 769 O O . LEU A 1 96 ? 11.305 2.447 -0.748 1 98.69 96 LEU A O 1
ATOM 773 N N . LYS A 1 97 ? 13.156 1.375 -0.104 1 98.12 97 LYS A N 1
ATOM 774 C CA . LYS A 1 97 ? 13.383 2.189 1.086 1 98.12 97 LYS A CA 1
ATOM 775 C C . LYS A 1 97 ? 13.711 3.631 0.71 1 98.12 97 LYS A C 1
ATOM 777 O O . LYS A 1 97 ? 13.781 4.504 1.578 1 98.12 97 LYS A O 1
ATOM 782 N N . HIS A 1 98 ? 13.922 3.91 -0.575 1 98.56 98 HIS A N 1
ATOM 783 C CA . HIS A 1 98 ? 14.18 5.273 -1.026 1 98.56 98 HIS A CA 1
ATOM 784 C C . HIS A 1 98 ? 12.883 6.066 -1.164 1 98.56 98 HIS A C 1
ATOM 786 O O . HIS A 1 98 ? 12.914 7.258 -1.476 1 98.56 98 HIS A O 1
ATOM 792 N N . ARG A 1 99 ? 11.742 5.465 -0.955 1 98.81 99 ARG A N 1
ATOM 793 C CA . ARG A 1 99 ? 10.43 6.055 -1.18 1 98.81 99 ARG A CA 1
ATOM 794 C C . ARG A 1 99 ? 9.727 6.352 0.142 1 98.81 99 ARG A C 1
ATOM 796 O O . ARG A 1 99 ? 9.773 5.543 1.071 1 98.81 99 ARG A O 1
ATOM 803 N N . ALA A 1 100 ? 9.023 7.449 0.178 1 98.69 100 ALA A N 1
ATOM 804 C CA . ALA A 1 100 ? 8.258 7.836 1.359 1 98.69 100 ALA A CA 1
ATOM 805 C C . ALA A 1 100 ? 6.785 8.039 1.015 1 98.69 100 ALA A C 1
ATOM 807 O O . ALA A 1 100 ? 6.453 8.484 -0.086 1 98.69 100 ALA A O 1
ATOM 808 N N . VAL A 1 101 ? 5.973 7.734 1.941 1 98.56 101 VAL A N 1
ATOM 809 C CA . VAL A 1 101 ? 4.551 8.047 1.851 1 98.56 101 VAL A CA 1
ATOM 810 C C . VAL A 1 101 ? 4.234 9.258 2.729 1 98.56 101 VAL A C 1
ATOM 812 O O . VAL A 1 101 ? 4.734 9.367 3.85 1 98.56 101 VAL A O 1
ATOM 815 N N . PHE A 1 102 ? 3.42 10.07 2.125 1 98.31 102 PHE A N 1
ATOM 816 C CA . PHE A 1 102 ? 3.051 11.32 2.779 1 98.31 102 PHE A CA 1
ATOM 817 C C . PHE A 1 102 ? 1.558 11.352 3.084 1 98.31 102 PHE A C 1
ATOM 819 O O . PHE A 1 102 ? 0.745 10.883 2.281 1 98.31 102 PHE A O 1
ATOM 826 N N . GLY A 1 103 ? 1.245 11.859 4.297 1 97.94 103 GLY A N 1
ATOM 827 C CA . GLY A 1 103 ? -0.124 12.141 4.699 1 97.94 103 GLY A CA 1
ATOM 828 C C . GLY A 1 103 ? -0.266 13.438 5.465 1 97.94 103 GLY A C 1
ATOM 829 O O . GLY A 1 103 ? 0.646 13.844 6.191 1 97.94 103 GLY A O 1
ATOM 830 N N . ILE A 1 104 ? -1.46 14.031 5.328 1 98.12 104 ILE A N 1
ATOM 831 C CA . ILE A 1 104 ? -1.718 15.289 6.016 1 98.12 104 ILE A CA 1
ATOM 832 C C . ILE A 1 104 ? -3.209 15.422 6.32 1 98.12 104 ILE A C 1
ATOM 834 O O . ILE A 1 104 ? -4.047 14.906 5.574 1 98.12 104 ILE A O 1
ATOM 838 N N . SER A 1 105 ? -3.51 15.992 7.375 1 97.5 105 SER A N 1
ATOM 839 C CA . SER A 1 105 ? -4.867 16.359 7.758 1 97.5 105 SER A CA 1
ATOM 840 C C . SER A 1 105 ? -4.883 17.672 8.539 1 97.5 105 SER A C 1
ATOM 842 O O . SER A 1 105 ? -4 17.922 9.367 1 97.5 105 SER A O 1
ATOM 844 N N . ILE A 1 106 ? -5.793 18.484 8.219 1 97.62 106 ILE A N 1
ATOM 845 C CA . ILE A 1 106 ? -6 19.75 8.906 1 97.62 106 ILE A CA 1
ATOM 846 C C . ILE A 1 106 ? -7.461 19.875 9.336 1 97.62 106 ILE A C 1
ATOM 848 O O . ILE A 1 106 ? -8.367 19.594 8.555 1 97.62 106 ILE A O 1
ATOM 852 N N . LYS A 1 107 ? -7.645 20.297 10.602 1 97.12 107 LYS A N 1
ATOM 853 C CA . LYS A 1 107 ? -9.016 20.562 11.031 1 97.12 107 LYS A CA 1
ATOM 854 C C . LYS A 1 107 ? -9.68 21.594 10.125 1 97.12 107 LYS A C 1
ATOM 856 O O . LYS A 1 107 ? -9.055 22.594 9.758 1 97.12 107 LYS A O 1
ATOM 861 N N . GLU A 1 108 ? -10.922 21.328 9.875 1 96.06 108 GLU A N 1
ATOM 862 C CA . GLU A 1 108 ? -11.672 22.188 8.961 1 96.06 108 GLU A CA 1
ATOM 863 C C . GLU A 1 108 ? -11.633 23.641 9.406 1 96.06 108 GLU A C 1
ATOM 865 O O . GLU A 1 108 ? -11.508 24.547 8.578 1 96.06 108 GLU A O 1
ATOM 870 N N . GLU A 1 109 ? -11.703 23.844 10.664 1 94.5 109 GLU A N 1
ATOM 871 C CA . GLU A 1 109 ? -11.75 25.203 11.203 1 94.5 109 GLU A CA 1
ATOM 872 C C . GLU A 1 109 ? -10.477 25.969 10.867 1 94.5 109 GLU A C 1
ATOM 874 O O . GLU A 1 109 ? -10.477 27.203 10.883 1 94.5 109 GLU A O 1
ATOM 879 N N . TYR A 1 110 ? -9.422 25.297 10.438 1 96 110 TYR A N 1
ATOM 880 C CA . TYR A 1 110 ? -8.148 25.953 10.18 1 96 110 TYR A CA 1
ATOM 881 C C . TYR A 1 110 ? -7.805 25.906 8.695 1 96 110 TYR A C 1
ATOM 883 O O . TYR A 1 110 ? -6.684 26.234 8.305 1 96 110 TYR A O 1
ATOM 891 N N . TRP A 1 111 ? -8.695 25.469 7.871 1 95.12 111 TRP A N 1
ATOM 892 C CA . TRP A 1 111 ? -8.445 25.422 6.434 1 95.12 111 TRP A CA 1
ATOM 893 C C . TRP A 1 111 ? -8.195 26.812 5.871 1 95.12 111 TRP A C 1
ATOM 895 O O . TRP A 1 111 ? -8.68 27.797 6.418 1 95.12 111 TRP A O 1
ATOM 905 N N . ASN A 1 112 ? -7.414 26.828 4.852 1 94.19 112 ASN A N 1
ATOM 906 C CA . ASN A 1 112 ? -7.133 28.047 4.094 1 94.19 112 ASN A CA 1
ATOM 907 C C . ASN A 1 112 ? -6.43 29.094 4.957 1 94.19 112 ASN A C 1
ATOM 909 O O . ASN A 1 112 ? -6.621 30.281 4.762 1 94.19 112 ASN A O 1
ATOM 913 N N . ASN A 1 113 ? -5.723 28.594 5.91 1 96 113 ASN A N 1
ATOM 914 C CA . ASN A 1 113 ? -5.031 29.5 6.82 1 96 113 ASN A CA 1
ATOM 915 C C . ASN A 1 113 ? -3.518 29.297 6.766 1 96 113 ASN A C 1
ATOM 917 O O . ASN A 1 113 ? -2.793 29.766 7.645 1 96 113 ASN A O 1
ATOM 921 N N . GLY A 1 114 ? -3.086 28.484 5.797 1 96.56 114 GLY A N 1
ATOM 922 C CA . GLY A 1 114 ? -1.661 28.375 5.523 1 96.56 114 GLY A CA 1
ATOM 923 C C . GLY A 1 114 ? -1.015 27.172 6.168 1 96.56 114 GLY A C 1
ATOM 924 O O . GLY A 1 114 ? 0.122 26.812 5.844 1 96.56 114 GLY A O 1
ATOM 925 N N . ILE A 1 115 ? -1.659 26.469 7.043 1 97.81 115 ILE A N 1
ATOM 926 C CA . ILE A 1 115 ? -1.095 25.344 7.789 1 97.81 115 ILE A CA 1
ATOM 927 C C . ILE A 1 115 ? -0.665 24.25 6.816 1 97.81 115 ILE A C 1
ATOM 929 O O . ILE A 1 115 ? 0.43 23.688 6.945 1 97.81 115 ILE A O 1
ATOM 933 N N . GLY A 1 116 ? -1.499 23.953 5.852 1 97.75 116 GLY A N 1
ATOM 934 C CA . GLY A 1 116 ? -1.168 22.922 4.875 1 97.75 116 GLY A CA 1
ATOM 935 C C . GLY A 1 116 ? 0.113 23.219 4.117 1 97.75 116 GLY A C 1
ATOM 936 O O . GLY A 1 116 ? 0.953 22.328 3.941 1 97.75 116 GLY A O 1
ATOM 937 N N . ASN A 1 117 ? 0.268 24.469 3.723 1 97.56 117 ASN A N 1
ATOM 938 C CA . ASN A 1 117 ? 1.467 24.891 3.01 1 97.56 117 ASN A CA 1
ATOM 939 C C . ASN A 1 117 ? 2.721 24.703 3.859 1 97.56 117 ASN A C 1
ATOM 941 O O . ASN A 1 117 ? 3.717 24.156 3.391 1 97.56 117 ASN A O 1
ATOM 945 N N . VAL A 1 118 ? 2.633 25.125 5.043 1 97.56 118 VAL A N 1
ATOM 946 C CA . VAL A 1 118 ? 3.797 25.094 5.918 1 97.56 118 VAL A CA 1
ATOM 947 C C . VAL A 1 118 ? 4.168 23.641 6.238 1 97.56 118 VAL A C 1
ATOM 949 O O . VAL A 1 118 ? 5.344 23.266 6.188 1 97.56 118 VAL A O 1
ATOM 952 N N . LEU A 1 119 ? 3.191 22.828 6.57 1 98.19 119 LEU A N 1
ATOM 953 C CA . LEU A 1 119 ? 3.447 21.422 6.902 1 98.19 119 LEU A CA 1
ATOM 954 C C . LEU A 1 119 ? 4.059 20.688 5.715 1 98.19 119 LEU A C 1
ATOM 956 O O . LEU A 1 119 ? 5.016 19.938 5.875 1 98.19 119 LEU A O 1
ATOM 960 N N . LEU A 1 120 ? 3.502 20.875 4.582 1 98 120 LEU A N 1
ATOM 961 C CA . LEU A 1 120 ? 4 20.188 3.393 1 98 120 LEU A CA 1
ATOM 962 C C . LEU A 1 120 ? 5.434 20.609 3.084 1 98 120 LEU A C 1
ATOM 964 O O . LEU A 1 120 ? 6.277 19.766 2.775 1 98 120 LEU A O 1
ATOM 968 N N . LYS A 1 121 ? 5.699 21.891 3.17 1 97.38 121 LYS A N 1
ATOM 969 C CA . LYS A 1 121 ? 7.055 22.391 2.971 1 97.38 121 LYS A CA 1
ATOM 970 C C . LYS A 1 121 ? 8.031 21.734 3.932 1 97.38 121 LYS A C 1
ATOM 972 O O . LYS A 1 121 ? 9.094 21.25 3.518 1 97.38 121 LYS A O 1
ATOM 977 N N . GLU A 1 122 ? 7.703 21.688 5.18 1 97.44 122 GLU A N 1
ATOM 978 C CA . GLU A 1 122 ? 8.57 21.094 6.195 1 97.44 122 GLU A CA 1
ATOM 979 C C . GLU A 1 122 ? 8.781 19.609 5.953 1 97.44 122 GLU A C 1
ATOM 981 O O . GLU A 1 122 ? 9.898 19.109 6.074 1 97.44 122 GLU A O 1
ATOM 986 N N . VAL A 1 123 ? 7.734 18.906 5.613 1 96.94 123 VAL A N 1
ATOM 987 C CA . VAL A 1 123 ? 7.805 17.469 5.422 1 96.94 123 VAL A CA 1
ATOM 988 C C . VAL A 1 123 ? 8.711 17.141 4.238 1 96.94 123 VAL A C 1
ATOM 990 O O . VAL A 1 123 ? 9.484 16.188 4.281 1 96.94 123 VAL A O 1
ATOM 993 N N . ILE A 1 124 ? 8.602 17.906 3.17 1 97.88 124 ILE A N 1
ATOM 994 C CA . ILE A 1 124 ? 9.453 17.688 2.002 1 97.88 124 ILE A CA 1
ATOM 995 C C . ILE A 1 124 ? 10.922 17.875 2.389 1 97.88 124 ILE A C 1
ATOM 997 O O . ILE A 1 124 ? 11.766 17.047 2.033 1 97.88 124 ILE A O 1
ATOM 1001 N N . GLU A 1 125 ? 11.18 18.906 3.127 1 97.06 125 GLU A N 1
ATOM 1002 C CA . GLU A 1 125 ? 12.539 19.172 3.584 1 97.06 125 GLU A CA 1
ATOM 1003 C C . GLU A 1 125 ? 13.047 18.047 4.477 1 97.06 125 GLU A C 1
ATOM 1005 O O . GLU A 1 125 ? 14.172 17.578 4.312 1 97.06 125 GLU A O 1
ATOM 1010 N N . GLN A 1 126 ? 12.227 17.594 5.383 1 96.62 126 GLN A N 1
ATOM 1011 C CA . GLN A 1 126 ? 12.617 16.531 6.297 1 96.62 126 GLN A CA 1
ATOM 1012 C C . GLN A 1 126 ? 12.812 15.211 5.551 1 96.62 126 GLN A C 1
ATOM 1014 O O . GLN A 1 126 ? 13.711 14.43 5.883 1 96.62 126 GLN A O 1
ATOM 1019 N N . ALA A 1 127 ? 11.969 14.922 4.602 1 97.81 127 ALA A N 1
ATOM 1020 C CA . ALA A 1 127 ? 12.109 13.719 3.799 1 97.81 127 ALA A CA 1
ATOM 1021 C C . ALA A 1 127 ? 13.477 13.656 3.127 1 97.81 127 ALA A C 1
ATOM 1023 O O . ALA A 1 127 ? 14.125 12.609 3.115 1 97.81 127 ALA A O 1
ATOM 1024 N N . ARG A 1 128 ? 13.93 14.766 2.639 1 97.25 128 ARG A N 1
ATOM 1025 C CA . ARG A 1 128 ? 15.25 14.852 2.033 1 97.25 128 ARG A CA 1
ATOM 1026 C C . ARG A 1 128 ? 16.344 14.555 3.059 1 97.25 128 ARG A C 1
ATOM 1028 O O . ARG A 1 128 ? 17.281 13.812 2.775 1 97.25 128 ARG A O 1
ATOM 1035 N N . GLN A 1 129 ? 16.188 15.125 4.168 1 95.81 129 GLN A N 1
ATOM 1036 C CA . GLN A 1 129 ? 17.188 14.961 5.223 1 95.81 129 GLN A CA 1
ATOM 1037 C C . GLN A 1 129 ? 17.266 13.508 5.684 1 95.81 129 GLN A C 1
ATOM 1039 O O . GLN A 1 129 ? 18.344 13.016 6.039 1 95.81 129 GLN A O 1
ATOM 1044 N N . ILE A 1 130 ? 16.172 12.867 5.73 1 96.06 130 ILE A N 1
ATOM 1045 C CA . ILE A 1 130 ? 16.109 11.469 6.141 1 96.06 130 ILE A CA 1
ATOM 1046 C C . ILE A 1 130 ? 16.812 10.594 5.105 1 96.06 130 ILE A C 1
ATOM 1048 O O . ILE A 1 130 ? 17.344 9.531 5.441 1 96.06 130 ILE A O 1
ATOM 1052 N N . GLY A 1 131 ? 16.766 11.031 3.801 1 97.31 131 GLY A N 1
ATOM 1053 C CA . GLY A 1 131 ? 17.438 10.297 2.744 1 97.31 131 GLY A CA 1
ATOM 1054 C C . GLY A 1 131 ? 16.484 9.727 1.706 1 97.31 131 GLY A C 1
ATOM 1055 O O . GLY A 1 131 ? 16.891 8.938 0.856 1 97.31 131 GLY A O 1
ATOM 1056 N N . TYR A 1 132 ? 15.25 10.117 1.786 1 98.5 132 TYR A N 1
ATOM 1057 C CA . TYR A 1 132 ? 14.305 9.68 0.763 1 98.5 132 TYR A CA 1
ATOM 1058 C C . TYR A 1 132 ? 14.594 10.352 -0.571 1 98.5 132 TYR A C 1
ATOM 1060 O O . TYR A 1 132 ? 15.148 11.461 -0.608 1 98.5 132 TYR A O 1
ATOM 1068 N N . GLU A 1 133 ? 14.188 9.703 -1.635 1 98.75 133 GLU A N 1
ATOM 1069 C CA . GLU A 1 133 ? 14.43 10.242 -2.969 1 98.75 133 GLU A CA 1
ATOM 1070 C C . GLU A 1 133 ? 13.133 10.656 -3.645 1 98.75 133 GLU A C 1
ATOM 1072 O O . GLU A 1 133 ? 13.148 11.391 -4.633 1 98.75 133 GLU A O 1
ATOM 1077 N N . GLN A 1 134 ? 12 10.203 -3.107 1 98.75 134 GLN A N 1
ATOM 1078 C CA . GLN A 1 134 ? 10.695 10.609 -3.605 1 98.75 134 GLN A CA 1
ATOM 1079 C C . GLN A 1 134 ? 9.625 10.484 -2.52 1 98.75 134 GLN A C 1
ATOM 1081 O O . GLN A 1 134 ? 9.773 9.695 -1.585 1 98.75 134 GLN A O 1
ATOM 1086 N N . ILE A 1 135 ? 8.625 11.266 -2.645 1 98.81 135 ILE A N 1
ATOM 1087 C CA . ILE A 1 135 ? 7.461 11.273 -1.768 1 98.81 135 ILE A CA 1
ATOM 1088 C C . ILE A 1 135 ? 6.207 10.945 -2.574 1 98.81 135 ILE A C 1
ATOM 1090 O O . ILE A 1 135 ? 6.031 11.445 -3.689 1 98.81 135 ILE A O 1
ATOM 1094 N N . GLU A 1 136 ? 5.414 10.125 -2.012 1 98.88 136 GLU A N 1
ATOM 1095 C CA . GLU A 1 136 ? 4.203 9.68 -2.699 1 98.88 136 GLU A CA 1
ATOM 1096 C C . GLU A 1 136 ? 2.975 9.844 -1.81 1 98.88 136 GLU A C 1
ATOM 1098 O O . GLU A 1 136 ? 3.084 9.844 -0.582 1 98.88 136 GLU A O 1
ATOM 1103 N N . LEU A 1 137 ? 1.887 9.984 -2.451 1 98.69 137 LEU A N 1
ATOM 1104 C CA . LEU A 1 137 ? 0.618 10.078 -1.737 1 98.69 137 LEU A CA 1
ATOM 1105 C C . LEU A 1 137 ? -0.54 9.648 -2.633 1 98.69 137 LEU A C 1
ATOM 1107 O O . LEU A 1 137 ? -0.36 9.453 -3.838 1 98.69 137 LEU A O 1
ATOM 1111 N N . ALA A 1 138 ? -1.664 9.445 -2.029 1 98.12 138 ALA A N 1
ATOM 1112 C CA . ALA A 1 138 ? -2.93 9.172 -2.705 1 98.12 138 ALA A CA 1
ATOM 1113 C C . ALA A 1 138 ? -4.039 10.07 -2.17 1 98.12 138 ALA A C 1
ATOM 1115 O O . ALA A 1 138 ? -4.074 10.391 -0.978 1 98.12 138 ALA A O 1
ATOM 1116 N N . VAL A 1 139 ? -4.883 10.484 -3.078 1 98.56 139 VAL A N 1
ATOM 1117 C CA . VAL A 1 139 ? -5.902 11.453 -2.701 1 98.56 139 VAL A CA 1
ATOM 1118 C C . VAL A 1 139 ? -7.207 11.148 -3.439 1 98.56 139 VAL A C 1
ATOM 1120 O O . VAL A 1 139 ? -7.184 10.703 -4.586 1 98.56 139 VAL A O 1
ATOM 1123 N N . PHE A 1 140 ? -8.305 11.398 -2.775 1 98.69 140 PHE A N 1
ATOM 1124 C CA . PHE A 1 140 ? -9.602 11.273 -3.428 1 98.69 140 PHE A CA 1
ATOM 1125 C C . PHE A 1 140 ? -9.656 12.117 -4.695 1 98.69 140 PHE A C 1
ATOM 1127 O O . PHE A 1 140 ? -9.219 13.273 -4.699 1 98.69 140 PHE A O 1
ATOM 1134 N N . SER A 1 141 ? -10.242 11.555 -5.703 1 98.69 141 SER A N 1
ATOM 1135 C CA . SER A 1 141 ? -10.281 12.234 -6.996 1 98.69 141 SER A CA 1
ATOM 1136 C C . SER A 1 141 ? -11.055 13.539 -6.91 1 98.69 141 SER A C 1
ATOM 1138 O O . SER A 1 141 ? -10.789 14.477 -7.676 1 98.69 141 SER A O 1
ATOM 1140 N N . ASP A 1 142 ? -11.945 13.617 -5.988 1 98.38 142 ASP A N 1
ATOM 1141 C CA . ASP A 1 142 ? -12.781 14.805 -5.887 1 98.38 142 ASP A CA 1
ATOM 1142 C C . ASP A 1 142 ? -12.266 15.75 -4.809 1 98.38 142 ASP A C 1
ATOM 1144 O O . ASP A 1 142 ? -12.93 16.734 -4.465 1 98.38 142 ASP A O 1
ATOM 1148 N N . ASN A 1 143 ? -11.148 15.477 -4.199 1 97.81 143 ASN A N 1
ATOM 1149 C CA . ASN A 1 143 ? -10.508 16.406 -3.264 1 97.81 143 ASN A CA 1
ATOM 1150 C C . ASN A 1 143 ? -9.672 17.453 -3.994 1 97.81 143 ASN A C 1
ATOM 1152 O O . ASN A 1 143 ? -8.445 17.438 -3.912 1 97.81 143 ASN A O 1
ATOM 1156 N N . GLU A 1 144 ? -10.305 18.359 -4.57 1 97.5 144 GLU A N 1
ATOM 1157 C CA . GLU A 1 144 ? -9.672 19.328 -5.453 1 97.5 144 GLU A CA 1
ATOM 1158 C C . GLU A 1 144 ? -8.711 20.234 -4.684 1 97.5 144 GLU A C 1
ATOM 1160 O O . GLU A 1 144 ? -7.652 20.594 -5.199 1 97.5 144 GLU A O 1
ATOM 1165 N N . LYS A 1 145 ? -9.031 20.547 -3.514 1 95.94 145 LYS A N 1
ATOM 1166 C CA . LYS A 1 145 ? -8.18 21.422 -2.705 1 95.94 145 LYS A CA 1
ATOM 1167 C C . LYS A 1 145 ? -6.844 20.75 -2.404 1 95.94 145 LYS A C 1
ATOM 1169 O O . LYS A 1 145 ? -5.789 21.375 -2.529 1 95.94 145 LYS A O 1
ATOM 1174 N N . ALA A 1 146 ? -6.918 19.516 -2.008 1 97.62 146 ALA A N 1
ATOM 1175 C CA . ALA A 1 146 ? -5.691 18.766 -1.713 1 97.62 146 ALA A CA 1
ATOM 1176 C C . ALA A 1 146 ? -4.836 18.609 -2.965 1 97.62 146 ALA A C 1
ATOM 1178 O O . ALA A 1 146 ? -3.627 18.859 -2.934 1 97.62 146 ALA A O 1
ATOM 1179 N N . LYS A 1 147 ? -5.441 18.266 -4.066 1 98.25 147 LYS A N 1
ATOM 1180 C CA . LYS A 1 147 ? -4.715 18.094 -5.32 1 98.25 147 LYS A CA 1
ATOM 1181 C C . LYS A 1 147 ? -4.004 19.375 -5.727 1 98.25 147 LYS A C 1
ATOM 1183 O O . LYS A 1 147 ? -2.85 19.344 -6.156 1 98.25 147 LYS A O 1
ATOM 1188 N N . ALA A 1 148 ? -4.723 20.453 -5.582 1 97.75 148 ALA A N 1
ATOM 1189 C CA . ALA A 1 148 ? -4.145 21.75 -5.922 1 97.75 148 ALA A CA 1
ATOM 1190 C C . ALA A 1 148 ? -2.932 22.047 -5.051 1 97.75 148 ALA A C 1
ATOM 1192 O O . ALA A 1 148 ? -1.912 22.547 -5.543 1 97.75 148 ALA A O 1
ATOM 1193 N N . LEU A 1 149 ? -3.049 21.781 -3.82 1 97.62 149 LEU A N 1
ATOM 1194 C CA . LEU A 1 149 ? -1.938 21.984 -2.898 1 97.62 149 LEU A CA 1
ATOM 1195 C C . LEU A 1 149 ? -0.729 21.156 -3.309 1 97.62 149 LEU A C 1
ATOM 1197 O O . LEU A 1 149 ? 0.389 21.656 -3.381 1 97.62 149 LEU A O 1
ATOM 1201 N N . TYR A 1 150 ? -0.943 19.844 -3.543 1 98.56 150 TYR A N 1
ATOM 1202 C CA . TYR A 1 150 ? 0.148 18.938 -3.889 1 98.56 150 TYR A CA 1
ATOM 1203 C C . TYR A 1 150 ? 0.815 19.359 -5.191 1 98.56 150 TYR A C 1
ATOM 1205 O O . TYR A 1 150 ? 2.045 19.359 -5.297 1 98.56 150 TYR A O 1
ATOM 1213 N N . LYS A 1 151 ? -0.01 19.734 -6.156 1 98.5 151 LYS A N 1
ATOM 1214 C CA . LYS A 1 151 ? 0.536 20.203 -7.426 1 98.5 151 LYS A CA 1
ATOM 1215 C C . LYS A 1 151 ? 1.385 21.453 -7.234 1 98.5 151 LYS A C 1
ATOM 1217 O O . LYS A 1 151 ? 2.443 21.594 -7.852 1 98.5 151 LYS A O 1
ATOM 1222 N N . LYS A 1 152 ? 0.917 22.328 -6.445 1 97.94 152 LYS A N 1
ATOM 1223 C CA . LYS A 1 152 ? 1.646 23.562 -6.133 1 97.94 152 LYS A CA 1
ATOM 1224 C C . LYS A 1 152 ? 3.055 23.25 -5.633 1 97.94 152 LYS A C 1
ATOM 1226 O O . LYS A 1 152 ? 3.99 24.016 -5.879 1 97.94 152 LYS A O 1
ATOM 1231 N N . TYR A 1 153 ? 3.176 22.141 -4.977 1 98.12 153 TYR A N 1
ATOM 1232 C CA . TYR A 1 153 ? 4.465 21.797 -4.387 1 98.12 153 TYR A C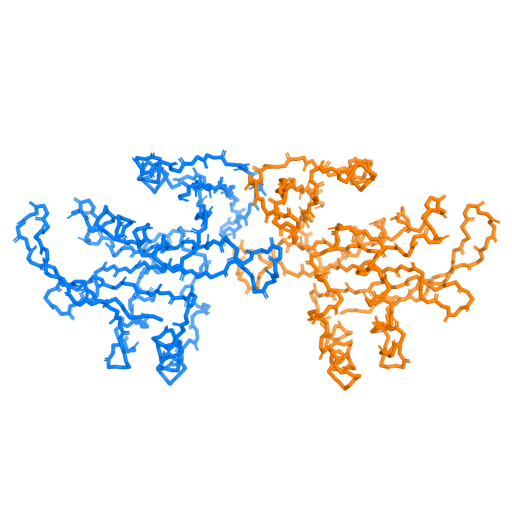A 1
ATOM 1233 C C . TYR A 1 153 ? 5.176 20.734 -5.223 1 98.12 153 TYR A C 1
ATOM 1235 O O . TYR A 1 153 ? 6.039 20.016 -4.715 1 98.12 153 TYR A O 1
ATOM 1243 N N . GLY A 1 154 ? 4.781 20.562 -6.438 1 98.25 154 GLY A N 1
ATOM 1244 C CA . GLY A 1 154 ? 5.578 19.828 -7.406 1 98.25 154 GLY A CA 1
ATOM 1245 C C . GLY A 1 154 ? 5.172 18.375 -7.535 1 98.25 154 GLY A C 1
ATOM 1246 O O . GLY A 1 154 ? 5.848 17.594 -8.203 1 98.25 154 GLY A O 1
ATOM 1247 N N . PHE A 1 155 ? 4.129 17.969 -6.887 1 98.81 155 PHE A N 1
ATOM 1248 C CA . PHE A 1 155 ? 3.645 16.594 -7.09 1 98.81 155 PHE A CA 1
ATOM 1249 C C . PHE A 1 155 ? 2.986 16.453 -8.453 1 98.81 155 PHE A C 1
ATOM 1251 O O . PHE A 1 155 ? 2.293 17.375 -8.914 1 98.81 155 PHE A O 1
ATOM 1258 N N . GLU A 1 156 ? 3.188 15.289 -9 1 98.56 156 GLU A N 1
ATOM 1259 C CA . GLU A 1 156 ? 2.584 14.953 -10.289 1 98.56 156 GLU A CA 1
ATOM 1260 C C . GLU A 1 156 ? 1.669 13.734 -10.164 1 98.56 156 GLU A C 1
ATOM 1262 O O . GLU A 1 156 ? 1.854 12.898 -9.281 1 98.56 156 GLU A O 1
ATOM 1267 N N . VAL A 1 157 ? 0.713 13.656 -11.094 1 98.81 157 VAL A N 1
ATOM 1268 C CA . VAL A 1 157 ? -0.178 12.5 -11.125 1 98.81 157 VAL A CA 1
ATOM 1269 C C . VAL A 1 157 ? 0.534 11.312 -11.773 1 98.81 157 VAL A C 1
ATOM 1271 O O . VAL A 1 157 ? 1.033 11.422 -12.891 1 98.81 157 VAL A O 1
ATOM 1274 N N . TRP A 1 158 ? 0.572 10.266 -11.039 1 98.81 158 TRP A N 1
ATOM 1275 C CA . TRP A 1 158 ? 1.231 9.062 -11.531 1 98.81 158 TRP A CA 1
ATOM 1276 C C . TRP A 1 158 ? 0.209 7.988 -11.891 1 98.81 158 TRP A C 1
ATOM 1278 O O . TRP A 1 158 ? 0.55 6.98 -12.523 1 98.81 158 TRP A O 1
ATOM 1288 N N . GLY A 1 159 ? -1.03 8.195 -11.516 1 98.69 159 GLY A N 1
ATOM 1289 C CA . GLY A 1 159 ? -2.037 7.199 -11.836 1 98.69 159 GLY A CA 1
ATOM 1290 C C . GLY A 1 159 ? -3.404 7.523 -11.258 1 98.69 159 GLY A C 1
ATOM 1291 O O . GLY A 1 159 ? -3.564 8.523 -10.555 1 98.69 159 GLY A O 1
ATOM 1292 N N . ASN A 1 160 ? -4.32 6.762 -11.602 1 98.75 160 ASN A N 1
ATOM 1293 C CA . ASN A 1 160 ? -5.711 6.84 -11.172 1 98.75 160 ASN A CA 1
ATOM 1294 C C . ASN A 1 160 ? -6.293 5.453 -10.898 1 98.75 160 ASN A C 1
ATOM 1296 O O . ASN A 1 160 ? -6.551 4.691 -11.836 1 98.75 160 ASN A O 1
ATOM 1300 N N . ARG A 1 161 ? -6.438 5.047 -9.664 1 98.69 161 ARG A N 1
ATOM 1301 C CA . ARG A 1 161 ? -7.055 3.781 -9.281 1 98.69 161 ARG A CA 1
ATOM 1302 C C . ARG A 1 161 ? -8.578 3.885 -9.305 1 98.69 161 ARG A C 1
ATOM 1304 O O . ARG A 1 161 ? -9.164 4.629 -8.516 1 98.69 161 ARG A O 1
ATOM 1311 N N . LYS A 1 162 ? -9.195 3.164 -10.062 1 98.5 162 LYS A N 1
ATOM 1312 C CA . LYS A 1 162 ? -10.641 3.25 -10.273 1 98.5 162 LYS A CA 1
ATOM 1313 C C . LYS A 1 162 ? -11.406 2.65 -9.094 1 98.5 162 LYS A C 1
ATOM 1315 O O . LYS A 1 162 ? -11.016 1.606 -8.562 1 98.5 162 LYS A O 1
ATOM 1320 N N . ASN A 1 163 ? -12.445 3.383 -8.672 1 98.62 163 ASN A N 1
ATOM 1321 C CA . ASN A 1 163 ? -13.344 2.9 -7.629 1 98.62 163 ASN A CA 1
ATOM 1322 C C . ASN A 1 163 ? -12.586 2.547 -6.352 1 98.62 163 ASN A C 1
ATOM 1324 O O . ASN A 1 163 ? -12.906 1.558 -5.688 1 98.62 163 ASN A O 1
ATOM 1328 N N . ALA A 1 164 ? -11.625 3.33 -6.012 1 98.75 164 ALA A N 1
ATOM 1329 C CA . ALA A 1 164 ? -10.711 2.986 -4.93 1 98.75 164 ALA A CA 1
ATOM 1330 C C . ALA A 1 164 ? -11.398 3.098 -3.572 1 98.75 164 ALA A C 1
ATOM 1332 O O . ALA A 1 164 ? -11.055 2.379 -2.631 1 98.75 164 ALA A O 1
ATOM 1333 N N . TYR A 1 165 ? -12.289 4.008 -3.502 1 98.81 165 TYR A N 1
ATOM 1334 C CA . TYR A 1 165 ? -13.016 4.215 -2.254 1 98.81 165 TYR A CA 1
ATOM 1335 C C . TYR A 1 165 ? -14.5 3.941 -2.439 1 98.81 165 TYR A C 1
ATOM 1337 O O . TYR A 1 165 ? -15.133 4.504 -3.334 1 98.81 165 TYR A O 1
ATOM 1345 N N . LYS A 1 166 ? -15.086 3.148 -1.626 1 98.62 166 LYS A N 1
ATOM 1346 C CA . LYS A 1 166 ? -16.531 2.9 -1.582 1 98.62 166 LYS A CA 1
ATOM 1347 C C . LYS A 1 166 ? -17.141 3.467 -0.307 1 98.62 166 LYS A C 1
ATOM 1349 O O . LYS A 1 166 ? -16.844 2.998 0.794 1 98.62 166 LYS A O 1
ATOM 1354 N N . LEU A 1 167 ? -17.984 4.441 -0.44 1 98.38 167 LEU A N 1
ATOM 1355 C CA . LEU A 1 167 ? -18.609 5.078 0.718 1 98.38 167 LEU A CA 1
ATOM 1356 C C . LEU A 1 167 ? -19.828 4.293 1.186 1 98.38 167 LEU A C 1
ATOM 1358 O O . LEU A 1 167 ? -20.312 3.406 0.475 1 98.38 167 LEU A O 1
ATOM 1362 N N . LYS A 1 168 ? -20.297 4.578 2.338 1 97.31 168 LYS A N 1
ATOM 1363 C CA . LYS A 1 168 ? -21.422 3.861 2.943 1 97.31 168 LYS A CA 1
ATOM 1364 C C . LYS A 1 168 ? -22.703 4.031 2.119 1 97.31 168 LYS A C 1
ATOM 1366 O O . LYS A 1 168 ? -23.562 3.162 2.129 1 97.31 168 LYS A O 1
ATOM 1371 N N . ASP A 1 169 ? -22.797 5.121 1.385 1 97.19 169 ASP A N 1
ATOM 1372 C CA . ASP A 1 169 ? -24 5.359 0.6 1 97.19 169 ASP A CA 1
ATOM 1373 C C . ASP A 1 169 ? -23.938 4.617 -0.733 1 97.19 169 ASP A C 1
ATOM 1375 O O . ASP A 1 169 ? -24.844 4.758 -1.566 1 97.19 169 ASP A O 1
ATOM 1379 N N . GLY A 1 170 ? -22.844 3.926 -0.992 1 97.25 170 GLY A N 1
ATOM 1380 C CA . GLY A 1 170 ? -22.719 3.084 -2.172 1 97.25 170 GLY A CA 1
ATOM 1381 C C . GLY A 1 170 ? -21.984 3.754 -3.311 1 97.25 170 GLY A C 1
ATOM 1382 O O . GLY A 1 170 ? -21.703 3.127 -4.336 1 97.25 170 GLY A O 1
ATOM 1383 N N . THR A 1 171 ? -21.609 5.035 -3.111 1 98.06 171 THR A N 1
ATOM 1384 C CA . THR A 1 171 ? -20.906 5.738 -4.176 1 98.06 171 THR A CA 1
ATOM 1385 C C . THR A 1 171 ? -19.422 5.398 -4.16 1 98.06 171 THR A C 1
ATOM 1387 O O . THR A 1 171 ? -18.859 5.094 -3.104 1 98.06 171 THR A O 1
ATOM 1390 N N . TYR A 1 172 ? -18.859 5.43 -5.309 1 98.69 172 TYR A N 1
ATOM 1391 C CA . TYR A 1 172 ? -17.438 5.172 -5.473 1 98.69 172 TYR A CA 1
ATOM 1392 C C . TYR A 1 172 ? -16.688 6.453 -5.82 1 98.69 172 TYR A C 1
ATOM 1394 O O . TYR A 1 172 ? -17.234 7.355 -6.449 1 98.69 172 TYR A O 1
ATOM 1402 N N . HIS A 1 173 ? -15.453 6.488 -5.391 1 98.75 173 HIS A N 1
ATOM 1403 C CA . HIS A 1 173 ? -14.508 7.527 -5.801 1 98.75 173 HIS A CA 1
ATOM 1404 C C . HIS A 1 173 ? -13.172 6.926 -6.211 1 98.75 173 HIS A C 1
ATOM 1406 O O . HIS A 1 173 ? -12.688 5.98 -5.582 1 98.75 173 HIS A O 1
ATOM 1412 N N . ASP A 1 174 ? -12.609 7.531 -7.215 1 98.81 174 ASP A N 1
ATOM 1413 C CA . ASP A 1 174 ? -11.266 7.129 -7.617 1 98.81 174 ASP A CA 1
ATOM 1414 C C . ASP A 1 174 ? -10.219 7.672 -6.648 1 98.81 174 ASP A C 1
ATOM 1416 O O . ASP A 1 174 ? -10.508 8.555 -5.84 1 98.81 174 ASP A O 1
ATOM 1420 N N . GLU A 1 175 ? -9.094 7.031 -6.656 1 98.81 175 GLU A N 1
ATOM 1421 C CA . GLU A 1 175 ? -7.906 7.508 -5.953 1 98.81 175 GLU A CA 1
ATOM 1422 C C . GLU A 1 175 ? -6.844 8 -6.93 1 98.81 175 GLU A C 1
ATOM 1424 O O . GLU A 1 175 ? -6.414 7.258 -7.816 1 98.81 175 GLU A O 1
ATOM 1429 N N . ILE A 1 176 ? -6.449 9.219 -6.832 1 98.88 176 ILE A N 1
ATOM 1430 C CA . ILE A 1 176 ? -5.371 9.773 -7.645 1 98.88 176 ILE A CA 1
ATOM 1431 C C . ILE A 1 176 ? -4.031 9.539 -6.953 1 98.88 176 ILE A C 1
ATOM 1433 O O . ILE A 1 176 ? -3.838 9.938 -5.801 1 98.88 176 ILE A O 1
ATOM 1437 N N . ILE A 1 177 ? -3.148 8.852 -7.633 1 98.81 177 ILE A N 1
ATOM 1438 C CA . ILE A 1 177 ? -1.805 8.562 -7.145 1 98.81 177 ILE A CA 1
ATOM 1439 C C . ILE A 1 177 ? -0.85 9.672 -7.574 1 98.81 177 ILE A C 1
ATOM 1441 O O . ILE A 1 177 ? -0.734 9.977 -8.766 1 98.81 177 ILE A O 1
ATOM 1445 N N . MET A 1 178 ? -0.198 10.266 -6.609 1 98.88 178 MET A N 1
ATOM 1446 C CA . MET A 1 178 ? 0.717 11.359 -6.918 1 98.88 178 MET A CA 1
ATOM 1447 C C . MET A 1 178 ? 2.096 11.102 -6.316 1 98.88 178 MET A C 1
ATOM 1449 O O . MET A 1 178 ? 2.221 10.383 -5.324 1 98.88 178 MET A O 1
ATOM 1453 N N . GLY A 1 179 ? 3.07 11.617 -6.938 1 98.75 179 GLY A N 1
ATOM 1454 C CA . GLY A 1 179 ? 4.43 11.523 -6.43 1 98.75 179 GLY A CA 1
ATOM 1455 C C . GLY A 1 179 ? 5.309 12.688 -6.855 1 98.75 179 GLY A C 1
ATOM 1456 O O . GLY A 1 179 ? 4.93 13.469 -7.727 1 98.75 179 GLY A O 1
ATOM 1457 N N . ARG A 1 180 ? 6.391 12.82 -6.195 1 98.5 180 ARG A N 1
ATOM 1458 C CA . ARG A 1 180 ? 7.387 13.867 -6.414 1 98.5 180 ARG A CA 1
ATOM 1459 C C . ARG A 1 180 ? 8.789 13.359 -6.113 1 98.5 180 ARG A C 1
ATOM 1461 O O . ARG A 1 180 ? 9.039 12.789 -5.043 1 98.5 180 ARG A O 1
ATOM 1468 N N . MET A 1 181 ? 9.648 13.578 -7.141 1 98.25 181 MET A N 1
ATOM 1469 C CA . MET A 1 181 ? 11.062 13.336 -6.879 1 98.25 181 MET A CA 1
ATOM 1470 C C . MET A 1 181 ? 11.664 14.453 -6.035 1 98.25 181 MET A C 1
ATOM 1472 O O . MET A 1 181 ? 11.367 15.633 -6.266 1 98.25 181 MET A O 1
ATOM 1476 N N . ILE A 1 182 ? 12.531 14.055 -5.121 1 97.88 182 ILE A N 1
ATOM 1477 C CA . ILE A 1 182 ? 13.07 15.117 -4.277 1 97.88 182 ILE A CA 1
ATOM 1478 C C . ILE A 1 182 ? 14.586 14.945 -4.141 1 97.88 182 ILE A C 1
ATOM 1480 O O . ILE A 1 182 ? 15.117 13.844 -4.316 1 97.88 182 ILE A O 1
ATOM 1484 N N . MET B 1 1 ? -9.203 -18.25 4.133 1 88.31 1 MET B N 1
ATOM 1485 C CA . MET B 1 1 ? -10.07 -19.141 3.361 1 88.31 1 MET B CA 1
ATOM 1486 C C . MET B 1 1 ? -9.266 -20.266 2.725 1 88.31 1 MET B C 1
ATOM 1488 O O . MET B 1 1 ? -8.109 -20.078 2.359 1 88.31 1 MET B O 1
ATOM 1492 N N . ARG B 1 2 ? -9.953 -21.359 2.512 1 93.19 2 ARG B N 1
ATOM 1493 C CA . ARG B 1 2 ? -9.258 -22.547 2.006 1 93.19 2 ARG B CA 1
ATOM 1494 C C . ARG B 1 2 ? -9.68 -22.859 0.575 1 93.19 2 ARG B C 1
ATOM 1496 O O . ARG B 1 2 ? -10.875 -22.891 0.272 1 93.19 2 ARG B O 1
ATOM 1503 N N . PHE B 1 3 ? -8.656 -22.938 -0.22 1 95.06 3 PHE B N 1
ATOM 1504 C CA . PHE B 1 3 ? -8.883 -23.406 -1.58 1 95.06 3 PHE B CA 1
ATOM 1505 C C . PHE B 1 3 ? -8.789 -24.938 -1.644 1 95.06 3 PHE B C 1
ATOM 1507 O O . PHE B 1 3 ? -7.781 -25.516 -1.25 1 95.06 3 PHE B O 1
ATOM 1514 N N . GLY B 1 4 ? -9.852 -25.594 -2.133 1 92 4 GLY B N 1
ATOM 1515 C CA . GLY B 1 4 ? -9.867 -27.047 -2.232 1 92 4 GLY B CA 1
ATOM 1516 C C . GLY B 1 4 ? -8.898 -27.594 -3.268 1 92 4 GLY B C 1
ATOM 1517 O O . GLY B 1 4 ? -8.641 -26.938 -4.281 1 92 4 GLY B O 1
ATOM 1518 N N . GLU B 1 5 ? -8.5 -28.75 -3.039 1 96.19 5 GLU B N 1
ATOM 1519 C CA . GLU B 1 5 ? -7.527 -29.391 -3.92 1 96.19 5 GLU B CA 1
ATOM 1520 C C . GLU B 1 5 ? -8.117 -29.641 -5.305 1 96.19 5 GLU B C 1
ATOM 1522 O O . GLU B 1 5 ? -9.273 -30.047 -5.426 1 96.19 5 GLU B O 1
ATOM 1527 N N . LYS B 1 6 ? -7.34 -29.312 -6.344 1 97.62 6 LYS B N 1
ATOM 1528 C CA . LYS B 1 6 ? -7.695 -29.5 -7.746 1 97.62 6 LYS B CA 1
ATOM 1529 C C . LYS B 1 6 ? -6.508 -30.031 -8.547 1 97.62 6 LYS B C 1
ATOM 1531 O O . LYS B 1 6 ? -5.391 -29.531 -8.414 1 97.62 6 LYS B O 1
ATOM 1536 N N . GLU B 1 7 ? -6.75 -31.094 -9.234 1 98.19 7 GLU B N 1
ATOM 1537 C CA . GLU B 1 7 ? -5.715 -31.609 -10.125 1 98.19 7 GLU B CA 1
ATOM 1538 C C . GLU B 1 7 ? -5.875 -31.062 -11.539 1 98.19 7 GLU B C 1
ATOM 1540 O O . GLU B 1 7 ? -6.969 -31.094 -12.102 1 98.19 7 GLU B O 1
ATOM 1545 N N . ILE B 1 8 ? -4.746 -30.625 -12.109 1 97.62 8 ILE B N 1
ATOM 1546 C CA . ILE B 1 8 ? -4.781 -30.125 -13.477 1 97.62 8 ILE B CA 1
ATOM 1547 C C . ILE B 1 8 ? -3.617 -30.719 -14.273 1 97.62 8 ILE B C 1
ATOM 1549 O O . ILE B 1 8 ? -2.695 -31.297 -13.695 1 97.62 8 ILE B O 1
ATOM 1553 N N . GLU B 1 9 ? -3.711 -30.609 -15.562 1 97.56 9 GLU B N 1
ATOM 1554 C CA . GLU B 1 9 ? -2.637 -31.016 -16.469 1 97.56 9 GLU B CA 1
ATOM 1555 C C . GLU B 1 9 ? -1.965 -29.812 -17.109 1 97.56 9 GLU B C 1
ATOM 1557 O O . GLU B 1 9 ? -2.637 -28.969 -17.703 1 97.56 9 GLU B O 1
ATOM 1562 N N . LEU B 1 10 ? -0.697 -29.719 -17.016 1 97.12 10 LEU B N 1
ATOM 1563 C CA . LEU B 1 10 ? 0.066 -28.625 -17.594 1 97.12 10 LEU B CA 1
ATOM 1564 C C . LEU B 1 10 ? 0.257 -28.844 -19.094 1 97.12 10 LEU B C 1
ATOM 1566 O O . LEU B 1 10 ? -0.181 -29.859 -19.641 1 97.12 10 LEU B O 1
ATOM 1570 N N . LYS B 1 11 ? 0.862 -27.875 -19.797 1 96.31 11 LYS B N 1
ATOM 1571 C CA . LYS B 1 11 ? 1.018 -27.922 -21.234 1 96.31 11 LYS B CA 1
ATOM 1572 C C . LYS B 1 11 ? 1.853 -29.109 -21.672 1 96.31 11 LYS B C 1
ATOM 1574 O O . LYS B 1 11 ? 1.595 -29.719 -22.719 1 96.31 11 LYS B O 1
ATOM 1579 N N . ASP B 1 12 ? 2.785 -29.5 -20.859 1 95.62 12 ASP B N 1
ATOM 1580 C CA . ASP B 1 12 ? 3.695 -30.578 -21.219 1 95.62 12 ASP B CA 1
ATOM 1581 C C . ASP B 1 12 ? 3.145 -31.938 -20.766 1 95.62 12 ASP B C 1
ATOM 1583 O O . ASP B 1 12 ? 3.84 -32.938 -20.844 1 95.62 12 ASP B O 1
ATOM 1587 N N . GLY B 1 13 ? 2.053 -31.906 -20.188 1 96 13 GLY B N 1
ATOM 1588 C CA . GLY B 1 13 ? 1.398 -33.156 -19.797 1 96 13 GLY B CA 1
ATOM 1589 C C . GLY B 1 13 ? 1.623 -33.5 -18.344 1 96 13 GLY B C 1
ATOM 1590 O O . GLY B 1 13 ? 1.047 -34.469 -17.844 1 96 13 GLY B O 1
ATOM 1591 N N . THR B 1 14 ? 2.342 -32.75 -17.656 1 96.06 14 THR B N 1
ATOM 1592 C CA . THR B 1 14 ? 2.648 -33 -16.25 1 96.06 14 THR B CA 1
ATOM 1593 C C . THR B 1 14 ? 1.448 -32.688 -15.367 1 96.06 14 THR B C 1
ATOM 1595 O O . THR B 1 14 ? 0.754 -31.703 -15.586 1 96.06 14 THR B O 1
ATOM 1598 N N . THR B 1 15 ? 1.289 -33.594 -14.43 1 97.81 15 THR B N 1
ATOM 1599 C CA . THR B 1 15 ? 0.215 -33.375 -13.469 1 97.81 15 THR B CA 1
ATOM 1600 C C . THR B 1 15 ? 0.623 -32.312 -12.438 1 97.81 15 THR B C 1
ATOM 1602 O O . THR B 1 15 ? 1.753 -32.344 -11.945 1 97.81 15 THR B O 1
ATOM 1605 N N . CYS B 1 16 ? -0.302 -31.438 -12.102 1 98.19 16 CYS B N 1
ATOM 1606 C CA . CYS B 1 16 ? -0.101 -30.375 -11.117 1 98.19 16 CYS B CA 1
ATOM 1607 C C . CYS B 1 16 ? -1.256 -30.328 -10.117 1 98.19 16 CYS B C 1
ATOM 1609 O O . CYS B 1 16 ? -2.42 -30.422 -10.508 1 98.19 16 CYS B O 1
ATOM 1611 N N . ILE B 1 17 ? -0.97 -30.266 -8.867 1 98.62 17 ILE B N 1
ATOM 1612 C CA . ILE B 1 17 ? -1.985 -30.188 -7.82 1 98.62 17 ILE B CA 1
ATOM 1613 C C . ILE B 1 17 ? -2.062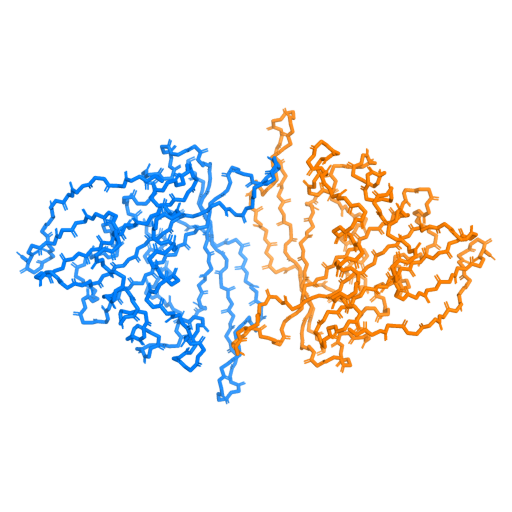 -28.766 -7.273 1 98.62 17 ILE B C 1
ATOM 1615 O O . ILE B 1 17 ? -1.055 -28.203 -6.832 1 98.62 17 ILE B O 1
ATOM 1619 N N . LEU B 1 18 ? -3.246 -28.188 -7.336 1 98.62 18 LEU B N 1
ATOM 1620 C CA . LEU B 1 18 ? -3.514 -26.891 -6.73 1 98.62 18 LEU B CA 1
ATOM 1621 C C . LEU B 1 18 ? -4.191 -27.047 -5.375 1 98.62 18 LEU B C 1
ATOM 1623 O O . LEU B 1 18 ? -5.176 -27.781 -5.25 1 98.62 18 LEU B O 1
ATOM 1627 N N . ARG B 1 19 ? -3.723 -26.391 -4.449 1 98.31 19 ARG B N 1
ATOM 1628 C CA . ARG B 1 19 ? -4.359 -26.344 -3.139 1 98.31 19 ARG B CA 1
ATOM 1629 C C . ARG B 1 19 ? -3.77 -25.234 -2.277 1 98.31 19 ARG B C 1
ATOM 1631 O O . ARG B 1 19 ? -2.705 -24.688 -2.592 1 98.31 19 ARG B O 1
ATOM 1638 N N . SER B 1 20 ? -4.484 -24.891 -1.196 1 98.56 20 SER B N 1
ATOM 1639 C CA . SER B 1 20 ? -3.885 -24.016 -0.199 1 98.56 20 SER B CA 1
ATOM 1640 C C . SER B 1 20 ? -2.742 -24.703 0.536 1 98.56 20 SER B C 1
ATOM 1642 O O . SER B 1 20 ? -2.854 -25.875 0.91 1 98.56 20 SER B O 1
ATOM 1644 N N . PRO B 1 21 ? -1.647 -24.031 0.67 1 98.06 21 PRO B N 1
ATOM 1645 C CA . PRO B 1 21 ? -0.606 -24.609 1.519 1 98.06 21 PRO B CA 1
ATOM 1646 C C . PRO B 1 21 ? -0.995 -24.641 2.996 1 98.06 21 PRO B C 1
ATOM 1648 O O . PRO B 1 21 ? -1.773 -23.797 3.447 1 98.06 21 PRO B O 1
ATOM 1651 N N . ASN B 1 22 ? -0.467 -25.625 3.689 1 97.19 22 ASN B N 1
ATOM 1652 C CA . ASN B 1 22 ? -0.724 -25.75 5.121 1 97.19 22 ASN B CA 1
ATOM 1653 C C . ASN B 1 22 ? 0.575 -25.812 5.918 1 97.19 22 ASN B C 1
ATOM 1655 O O . ASN B 1 22 ? 1.656 -25.594 5.375 1 97.19 22 ASN B O 1
ATOM 1659 N N . GLU B 1 23 ? 0.453 -26.094 7.234 1 97.25 23 GLU B N 1
ATOM 1660 C CA . GLU B 1 23 ? 1.595 -26.016 8.141 1 97.25 23 GLU B CA 1
ATOM 1661 C C . GLU B 1 23 ? 2.693 -26.984 7.73 1 97.25 23 GLU B C 1
ATOM 1663 O O . GLU B 1 23 ? 3.879 -26.719 7.938 1 97.25 23 GLU B O 1
ATOM 1668 N N . GLN B 1 24 ? 2.348 -28.078 7.105 1 97.31 24 GLN B N 1
ATOM 1669 C CA . GLN B 1 24 ? 3.326 -29.094 6.699 1 97.31 24 GLN B CA 1
ATOM 1670 C C . GLN B 1 24 ? 4.145 -28.609 5.504 1 97.31 24 GLN B C 1
ATOM 1672 O O . GLN B 1 24 ? 5.184 -29.188 5.18 1 97.31 24 GLN B O 1
ATOM 1677 N N . ASP B 1 25 ? 3.709 -27.516 4.891 1 97.94 25 ASP B N 1
ATOM 1678 C CA . ASP B 1 25 ? 4.379 -27 3.697 1 97.94 25 ASP B CA 1
ATOM 1679 C C . ASP B 1 25 ? 5.32 -25.859 4.051 1 97.94 25 ASP B C 1
ATOM 1681 O O . ASP B 1 25 ? 5.961 -25.281 3.172 1 97.94 25 ASP B O 1
ATOM 1685 N N . ALA B 1 26 ? 5.453 -25.484 5.297 1 98.06 26 ALA B N 1
ATOM 1686 C CA . ALA B 1 26 ? 6.137 -24.266 5.734 1 98.06 26 ALA B CA 1
ATOM 1687 C C . ALA B 1 26 ? 7.574 -24.234 5.219 1 98.06 26 ALA B C 1
ATOM 1689 O O . ALA B 1 26 ? 8.016 -23.234 4.66 1 98.06 26 ALA B O 1
ATOM 1690 N N . GLU B 1 27 ? 8.25 -25.312 5.344 1 97.25 27 GLU B N 1
ATOM 1691 C CA . GLU B 1 27 ? 9.641 -25.359 4.898 1 97.25 27 GLU B CA 1
ATOM 1692 C C . GLU B 1 27 ? 9.742 -25.203 3.385 1 97.25 27 GLU B C 1
ATOM 1694 O O . GLU B 1 27 ? 10.609 -24.484 2.889 1 97.25 27 GLU B O 1
ATOM 1699 N N . LYS B 1 28 ? 8.906 -25.859 2.682 1 97.44 28 LYS B N 1
ATOM 1700 C CA . LYS B 1 28 ? 8.883 -25.75 1.227 1 97.44 28 LYS B CA 1
ATOM 1701 C C . LYS B 1 28 ? 8.602 -24.312 0.791 1 97.44 28 LYS B C 1
ATOM 1703 O O . LYS B 1 28 ? 9.18 -23.844 -0.186 1 97.44 28 LYS B O 1
ATOM 1708 N N . MET B 1 29 ? 7.723 -23.719 1.544 1 97.69 29 MET B N 1
ATOM 1709 C CA . MET B 1 29 ? 7.359 -22.344 1.228 1 97.69 29 MET B CA 1
ATOM 1710 C C . MET B 1 29 ? 8.555 -21.406 1.4 1 97.69 29 MET B C 1
ATOM 1712 O O . MET B 1 29 ? 8.789 -20.531 0.566 1 97.69 29 MET B O 1
ATOM 1716 N N . ILE B 1 30 ? 9.305 -21.578 2.457 1 97.12 30 ILE B N 1
ATOM 1717 C CA . ILE B 1 30 ? 10.461 -20.734 2.729 1 97.12 30 ILE B CA 1
ATOM 1718 C C . ILE B 1 30 ? 11.523 -20.953 1.656 1 97.12 30 ILE B C 1
ATOM 1720 O O . ILE B 1 30 ? 12.094 -20 1.127 1 97.12 30 ILE B O 1
ATOM 1724 N N . GLU B 1 31 ? 11.75 -22.234 1.324 1 96.19 31 GLU B N 1
ATOM 1725 C CA . GLU B 1 31 ? 12.719 -22.562 0.283 1 96.19 31 GLU B CA 1
ATOM 1726 C C . GLU B 1 31 ? 12.312 -21.953 -1.06 1 96.19 31 GLU B C 1
ATOM 1728 O O . GLU B 1 31 ? 13.148 -21.422 -1.787 1 96.19 31 GLU B O 1
ATOM 1733 N N . TYR B 1 32 ? 11.117 -22.109 -1.287 1 97.12 32 TYR B N 1
ATOM 1734 C CA . TYR B 1 32 ? 10.539 -21.562 -2.51 1 97.12 32 TYR B CA 1
ATOM 1735 C C . TYR B 1 32 ? 10.742 -20.062 -2.58 1 97.12 32 TYR B C 1
ATOM 1737 O O . TYR B 1 32 ? 11.156 -19.531 -3.615 1 97.12 32 TYR B O 1
ATOM 1745 N N . LEU B 1 33 ? 10.469 -19.391 -1.497 1 96.19 33 LEU B N 1
ATOM 1746 C CA . LEU B 1 33 ? 10.633 -17.953 -1.405 1 96.19 33 LEU B CA 1
ATOM 1747 C C . LEU B 1 33 ? 12.078 -17.547 -1.686 1 96.19 33 LEU B C 1
ATOM 1749 O O . LEU B 1 33 ? 12.336 -16.609 -2.449 1 96.19 33 LEU B O 1
ATOM 1753 N N . LYS B 1 34 ? 12.992 -18.234 -1.136 1 95.88 34 LYS B N 1
ATOM 1754 C CA . LYS B 1 34 ? 14.414 -17.969 -1.34 1 95.88 34 LYS B CA 1
ATOM 1755 C C . LYS B 1 34 ? 14.812 -18.188 -2.799 1 95.88 34 LYS B C 1
ATOM 1757 O O . LYS B 1 34 ? 15.508 -17.344 -3.387 1 95.88 34 LYS B O 1
ATOM 1762 N N . MET B 1 35 ? 14.336 -19.188 -3.346 1 95.69 35 MET B N 1
ATOM 1763 C CA . MET B 1 35 ? 14.703 -19.531 -4.715 1 95.69 35 MET B CA 1
ATOM 1764 C C . MET B 1 35 ? 14.18 -18.5 -5.703 1 95.69 35 MET B C 1
ATOM 1766 O O . MET B 1 35 ? 14.922 -18.031 -6.562 1 95.69 35 MET B O 1
ATOM 1770 N N . THR B 1 36 ? 12.938 -18.188 -5.57 1 96 36 THR B N 1
ATOM 1771 C CA . THR B 1 36 ? 12.336 -17.25 -6.52 1 96 36 THR B CA 1
ATOM 1772 C C . THR B 1 36 ? 12.945 -15.859 -6.375 1 96 36 THR B C 1
ATOM 1774 O O . THR B 1 36 ? 13.016 -15.102 -7.344 1 96 36 THR B O 1
ATOM 1777 N N . SER B 1 37 ? 13.406 -15.492 -5.156 1 95.25 37 SER B N 1
ATOM 1778 C CA . SER B 1 37 ? 13.992 -14.172 -4.918 1 95.25 37 SER B CA 1
ATOM 1779 C C . SER B 1 37 ? 15.32 -14.016 -5.648 1 95.25 37 SER B C 1
ATOM 1781 O O . SER B 1 37 ? 15.789 -12.891 -5.848 1 95.25 37 SER B O 1
ATOM 1783 N N . GLU B 1 38 ? 15.844 -15.078 -6.109 1 94.56 38 GLU B N 1
ATOM 1784 C CA . GLU B 1 38 ? 17.156 -15.047 -6.738 1 94.56 38 GLU B CA 1
ATOM 1785 C C . GLU B 1 38 ? 17.047 -15.195 -8.258 1 94.56 38 GLU B C 1
ATOM 1787 O O . GLU B 1 38 ? 18 -14.906 -8.984 1 94.56 38 GLU B O 1
ATOM 1792 N N . GLU B 1 39 ? 15.969 -15.57 -8.695 1 95.75 39 GLU B N 1
ATOM 1793 C CA . GLU B 1 39 ? 15.828 -15.93 -10.102 1 95.75 39 GLU B CA 1
ATOM 1794 C C . GLU B 1 39 ? 15.766 -14.688 -10.984 1 95.75 39 GLU B C 1
ATOM 1796 O O . GLU B 1 39 ? 16.281 -14.688 -12.102 1 95.75 39 GLU B O 1
ATOM 1801 N N . THR B 1 40 ? 15.078 -13.672 -10.5 1 94.62 40 THR B N 1
ATOM 1802 C CA . THR B 1 40 ? 14.93 -12.422 -11.234 1 94.62 40 THR B CA 1
ATOM 1803 C C . THR B 1 40 ? 14.922 -11.234 -10.281 1 94.62 40 THR B C 1
ATOM 1805 O O . THR B 1 40 ? 14.852 -11.406 -9.062 1 94.62 40 THR B O 1
ATOM 1808 N N . HIS B 1 41 ? 15.016 -10.07 -10.828 1 96.38 41 HIS B N 1
ATOM 1809 C CA . HIS B 1 41 ? 14.93 -8.875 -10 1 96.38 41 HIS B CA 1
ATOM 1810 C C . HIS B 1 41 ? 13.484 -8.445 -9.789 1 96.38 41 HIS B C 1
ATOM 1812 O O . HIS B 1 41 ? 13.219 -7.418 -9.164 1 96.38 41 HIS B O 1
ATOM 1818 N N . PHE B 1 42 ? 12.492 -9.234 -10.219 1 97.12 42 PHE B N 1
ATOM 1819 C CA . PHE B 1 42 ? 11.086 -8.852 -10.211 1 97.12 42 PHE B CA 1
ATOM 1820 C C . PHE B 1 42 ? 10.461 -9.086 -8.836 1 97.12 42 PHE B C 1
ATOM 1822 O O . PHE B 1 42 ? 9.336 -8.656 -8.578 1 97.12 42 PHE B O 1
ATOM 1829 N N . MET B 1 43 ? 11.234 -9.812 -8.023 1 96.5 43 MET B N 1
ATOM 1830 C CA . MET B 1 43 ? 10.773 -9.953 -6.645 1 96.5 43 MET B CA 1
ATOM 1831 C C . MET B 1 43 ? 11.227 -8.773 -5.797 1 96.5 43 MET B C 1
ATOM 1833 O O . MET B 1 43 ? 12.383 -8.344 -5.883 1 96.5 43 MET B O 1
ATOM 1837 N N . VAL B 1 44 ? 10.398 -8.328 -4.98 1 96.44 44 VAL B N 1
ATOM 1838 C CA . VAL B 1 44 ? 10.68 -7.125 -4.199 1 96.44 44 VAL B CA 1
ATOM 1839 C C . VAL B 1 44 ? 11.812 -7.402 -3.217 1 96.44 44 VAL B C 1
ATOM 1841 O O . VAL B 1 44 ? 12.68 -6.547 -3.006 1 96.44 44 VAL B O 1
ATOM 1844 N N . ARG B 1 45 ? 11.844 -8.555 -2.691 1 95.88 45 ARG B N 1
ATOM 1845 C CA . ARG B 1 45 ? 12.836 -8.891 -1.674 1 95.88 45 ARG B CA 1
ATOM 1846 C C . ARG B 1 45 ? 14.086 -9.492 -2.307 1 95.88 45 ARG B C 1
ATOM 1848 O O . ARG B 1 45 ? 14 -10.258 -3.268 1 95.88 45 ARG B O 1
ATOM 1855 N N . TYR B 1 46 ? 15.172 -9.125 -1.727 1 97.25 46 TYR B N 1
ATOM 1856 C CA . TYR B 1 46 ? 16.391 -9.883 -1.954 1 97.25 46 TYR B CA 1
ATOM 1857 C C . TYR B 1 46 ? 16.484 -11.062 -0.999 1 97.25 46 TYR B C 1
ATOM 1859 O O . TYR B 1 46 ? 15.812 -11.094 0.033 1 97.25 46 TYR B O 1
ATOM 1867 N N . LEU B 1 47 ? 17.312 -11.984 -1.403 1 95.69 47 LEU B N 1
ATOM 1868 C CA . LEU B 1 47 ? 17.516 -13.188 -0.608 1 95.69 47 LEU B CA 1
ATOM 1869 C C . LEU B 1 47 ? 17.922 -12.836 0.821 1 95.69 47 LEU B C 1
ATOM 1871 O O . LEU B 1 47 ? 17.406 -13.43 1.775 1 95.69 47 LEU B O 1
ATOM 1875 N N . GLU B 1 48 ? 18.781 -11.812 1.024 1 96 48 GLU B N 1
ATOM 1876 C CA . GLU B 1 48 ? 19.344 -11.461 2.322 1 96 48 GLU B CA 1
ATOM 1877 C C . GLU B 1 48 ? 18.312 -10.789 3.219 1 96 48 GLU B C 1
ATOM 1879 O O . GLU B 1 48 ? 18.531 -10.633 4.422 1 96 48 GLU B O 1
ATOM 1884 N N . GLU B 1 49 ? 17.188 -10.453 2.672 1 96.94 49 GLU B N 1
ATOM 1885 C CA . GLU B 1 49 ? 16.125 -9.812 3.451 1 96.94 49 GLU B CA 1
ATOM 1886 C C . GLU B 1 49 ? 15.141 -10.836 3.994 1 96.94 49 GLU B C 1
ATOM 1888 O O . GLU B 1 49 ? 14.227 -10.492 4.746 1 96.94 49 GLU B O 1
ATOM 1893 N N . ILE B 1 50 ? 15.328 -12.102 3.582 1 95.44 50 ILE B N 1
ATOM 1894 C CA . ILE B 1 50 ? 14.422 -13.164 4.012 1 95.44 50 ILE B CA 1
ATOM 1895 C C . ILE B 1 50 ? 14.875 -13.711 5.359 1 95.44 50 ILE B C 1
ATOM 1897 O O . ILE B 1 50 ? 15.898 -14.398 5.445 1 95.44 50 ILE B O 1
ATOM 1901 N N . ASN B 1 51 ? 14.156 -13.422 6.387 1 92.88 51 ASN B N 1
ATOM 1902 C CA . ASN B 1 51 ? 14.484 -13.883 7.73 1 92.88 51 ASN B CA 1
ATOM 1903 C C . ASN B 1 51 ? 13.336 -14.672 8.352 1 92.88 51 ASN B C 1
ATOM 1905 O O . ASN B 1 51 ? 13.211 -14.734 9.578 1 92.88 51 ASN B O 1
ATOM 1909 N N . LEU B 1 52 ? 12.562 -15.242 7.543 1 93.81 52 LEU B N 1
ATOM 1910 C CA . LEU B 1 52 ? 11.391 -15.984 8 1 93.81 52 LEU B CA 1
ATOM 1911 C C . LEU B 1 52 ? 11.797 -17.312 8.633 1 93.81 52 LEU B C 1
ATOM 1913 O O . LEU B 1 52 ? 12.57 -18.078 8.047 1 93.81 52 LEU B O 1
ATOM 1917 N N . THR B 1 53 ? 11.328 -17.594 9.773 1 96.38 53 THR B N 1
ATOM 1918 C CA . THR B 1 53 ? 11.531 -18.891 10.422 1 96.38 53 THR B CA 1
ATOM 1919 C C . THR B 1 53 ? 10.391 -19.844 10.086 1 96.38 53 THR B C 1
ATOM 1921 O O . THR B 1 53 ? 9.297 -19.422 9.711 1 96.38 53 THR B O 1
ATOM 1924 N N . THR B 1 54 ? 10.68 -21.062 10.25 1 97.38 54 THR B N 1
ATOM 1925 C CA . THR B 1 54 ? 9.656 -22.062 9.992 1 97.38 54 THR B CA 1
ATOM 1926 C C . THR B 1 54 ? 8.445 -21.844 10.891 1 97.38 54 THR B C 1
ATOM 1928 O O . THR B 1 54 ? 7.305 -21.953 10.438 1 97.38 54 THR B O 1
ATOM 1931 N N . ASP B 1 55 ? 8.664 -21.484 12.148 1 97.88 55 ASP B N 1
ATOM 1932 C CA . ASP B 1 55 ? 7.57 -21.25 13.094 1 97.88 55 ASP B CA 1
ATOM 1933 C C . ASP B 1 55 ? 6.711 -20.078 12.648 1 97.88 55 ASP B C 1
ATOM 1935 O O . ASP B 1 55 ? 5.48 -20.141 12.711 1 97.88 55 ASP B O 1
ATOM 1939 N N . LYS B 1 56 ? 7.332 -19.062 12.258 1 97.5 56 LYS B N 1
ATOM 1940 C CA . LYS B 1 56 ? 6.594 -17.891 11.789 1 97.5 56 LYS B CA 1
ATOM 1941 C C . LYS B 1 56 ? 5.809 -18.203 10.523 1 97.5 56 LYS B C 1
ATOM 1943 O O . LYS B 1 56 ? 4.68 -17.734 10.352 1 97.5 56 LYS B O 1
ATOM 1948 N N . GLU B 1 57 ? 6.473 -18.938 9.656 1 97.69 57 GLU B N 1
ATOM 1949 C CA . GLU B 1 57 ? 5.781 -19.344 8.445 1 97.69 57 GLU B CA 1
ATOM 1950 C C . GLU B 1 57 ? 4.562 -20.203 8.766 1 97.69 57 GLU B C 1
ATOM 1952 O O . GLU B 1 57 ? 3.512 -20.062 8.133 1 97.69 57 GLU B O 1
ATOM 1957 N N . ILE B 1 58 ? 4.68 -21.125 9.648 1 98.25 58 ILE B N 1
ATOM 1958 C CA . ILE B 1 58 ? 3.566 -21.953 10.078 1 98.25 58 ILE B CA 1
ATOM 1959 C C . ILE B 1 58 ? 2.414 -21.078 10.555 1 98.25 58 ILE B C 1
ATOM 1961 O O . ILE B 1 58 ? 1.263 -21.297 10.172 1 98.25 58 ILE B O 1
ATOM 1965 N N . GLU B 1 59 ? 2.725 -20.125 11.344 1 98.12 59 GLU B N 1
ATOM 1966 C CA . GLU B 1 59 ? 1.71 -19.203 11.844 1 98.12 59 GLU B CA 1
ATOM 1967 C C . GLU B 1 59 ? 1.045 -18.438 10.703 1 98.12 59 GLU B C 1
ATOM 1969 O O . GLU B 1 59 ? -0.177 -18.266 10.688 1 98.12 59 GLU B O 1
ATOM 1974 N N . LEU B 1 60 ? 1.84 -18.016 9.773 1 96.88 60 LEU B N 1
ATOM 1975 C CA . LEU B 1 60 ? 1.322 -17.266 8.625 1 96.88 60 LEU B CA 1
ATOM 1976 C C . LEU B 1 60 ? 0.368 -18.125 7.809 1 96.88 60 LEU B C 1
ATOM 1978 O O . LEU B 1 60 ? -0.699 -17.672 7.398 1 96.88 60 LEU B O 1
ATOM 1982 N N . LEU B 1 61 ? 0.782 -19.328 7.582 1 97.81 61 LEU B N 1
ATOM 1983 C CA . LEU B 1 61 ? -0.043 -20.25 6.809 1 97.81 61 LEU B CA 1
ATOM 1984 C C . LEU B 1 61 ? -1.352 -20.547 7.531 1 97.81 61 LEU B C 1
ATOM 1986 O O . LEU B 1 61 ? -2.416 -20.594 6.91 1 97.81 61 LEU B O 1
ATOM 1990 N N . LYS B 1 62 ? -1.3 -20.719 8.805 1 97.69 62 LYS B N 1
ATOM 1991 C CA . LYS B 1 62 ? -2.502 -20.969 9.602 1 97.69 62 LYS B CA 1
ATOM 1992 C C . LYS B 1 62 ? -3.436 -19.75 9.562 1 97.69 62 LYS B C 1
ATOM 1994 O O . LYS B 1 62 ? -4.648 -19.906 9.391 1 97.69 62 LYS B O 1
ATOM 1999 N N . ASP B 1 63 ? -2.871 -18.609 9.766 1 97.12 63 ASP B N 1
ATOM 2000 C CA . ASP B 1 63 ? -3.658 -17.391 9.695 1 97.12 63 ASP B CA 1
ATOM 2001 C C . ASP B 1 63 ? -4.359 -17.25 8.352 1 97.12 63 ASP B C 1
ATOM 2003 O O . ASP B 1 63 ? -5.523 -16.859 8.281 1 97.12 63 ASP B O 1
ATOM 2007 N N . ASN B 1 64 ? -3.609 -17.547 7.336 1 97.25 64 ASN B N 1
ATOM 2008 C CA . ASN B 1 64 ? -4.188 -17.469 5.996 1 97.25 64 ASN B CA 1
ATOM 2009 C C . ASN B 1 64 ? -5.352 -18.438 5.832 1 97.25 64 ASN B C 1
ATOM 2011 O O . ASN B 1 64 ? -6.406 -18.062 5.309 1 97.25 64 ASN B O 1
ATOM 2015 N N . LEU B 1 65 ? -5.168 -19.625 6.266 1 97.19 65 LEU B N 1
ATOM 2016 C CA . LEU B 1 65 ? -6.188 -20.656 6.141 1 97.19 65 LEU B CA 1
ATOM 2017 C C . LEU B 1 65 ? -7.434 -20.297 6.941 1 97.19 65 LEU B C 1
ATOM 2019 O O . LEU B 1 65 ? -8.547 -20.688 6.582 1 97.19 65 LEU B O 1
ATOM 2023 N N . ASN B 1 66 ? -7.277 -19.547 7.941 1 96.81 66 ASN B N 1
ATOM 2024 C CA . ASN B 1 66 ? -8.391 -19.203 8.82 1 96.81 66 ASN B CA 1
ATOM 2025 C C . ASN B 1 66 ? -8.977 -17.844 8.461 1 96.81 66 ASN B C 1
ATOM 2027 O O . ASN B 1 66 ? -9.945 -17.391 9.078 1 96.81 66 ASN B O 1
ATOM 2031 N N . SER B 1 67 ? -8.383 -17.234 7.551 1 96.88 67 SER B N 1
ATOM 2032 C CA . SER B 1 67 ? -8.852 -15.914 7.152 1 96.88 67 SER B CA 1
ATOM 2033 C C . SER B 1 67 ? -10.141 -16 6.344 1 96.88 67 SER B C 1
ATOM 2035 O O . SER B 1 67 ? -10.391 -17 5.664 1 96.88 67 SER B O 1
ATOM 2037 N N . ASN B 1 68 ? -10.906 -14.969 6.426 1 96 68 ASN B N 1
ATOM 2038 C CA . ASN B 1 68 ? -12.086 -14.867 5.574 1 96 68 ASN B CA 1
ATOM 2039 C C . ASN B 1 68 ? -11.875 -13.859 4.445 1 96 68 ASN B C 1
ATOM 2041 O O . ASN B 1 68 ? -12.805 -13.562 3.688 1 96 68 ASN B O 1
ATOM 2045 N N . LYS B 1 69 ? -10.703 -13.289 4.305 1 96.69 69 LYS B N 1
ATOM 2046 C CA . LYS B 1 69 ? -10.438 -12.25 3.312 1 96.69 69 LYS B CA 1
ATOM 2047 C C . LYS B 1 69 ? -9.195 -12.57 2.492 1 96.69 69 LYS B C 1
ATOM 2049 O O . LYS B 1 69 ? -8.945 -11.945 1.463 1 96.69 69 LYS B O 1
ATOM 2054 N N . ASP B 1 70 ? -8.383 -13.477 2.99 1 97.25 70 ASP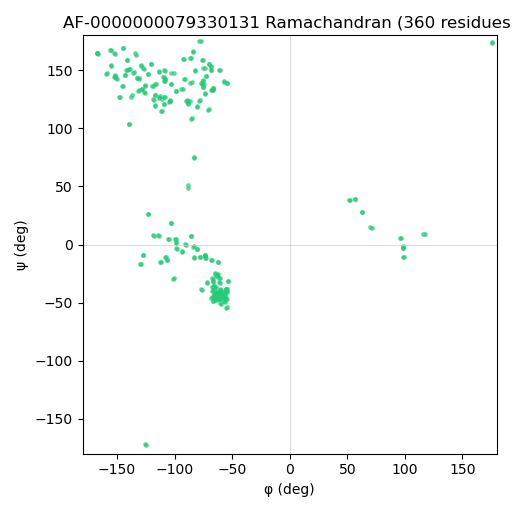 B N 1
ATOM 2055 C CA . ASP B 1 70 ? -7.129 -13.836 2.33 1 97.25 70 ASP B CA 1
ATOM 2056 C C . ASP B 1 70 ? -7.168 -15.273 1.816 1 97.25 70 ASP B C 1
ATOM 2058 O O . ASP B 1 70 ? -7.805 -16.141 2.424 1 97.25 70 ASP B O 1
ATOM 2062 N N . MET B 1 71 ? -6.449 -15.477 0.712 1 97.38 71 MET B N 1
ATOM 2063 C CA . MET B 1 71 ? -6.324 -16.828 0.188 1 97.38 71 MET B CA 1
ATOM 2064 C C . MET B 1 71 ? -4.996 -17.016 -0.54 1 97.38 71 MET B C 1
ATOM 2066 O O . MET B 1 71 ? -4.527 -16.094 -1.225 1 97.38 71 MET B O 1
ATOM 2070 N N . MET B 1 72 ? -4.492 -18.156 -0.347 1 98.19 72 MET B N 1
ATOM 2071 C CA . MET B 1 72 ? -3.293 -18.578 -1.066 1 98.19 72 MET B CA 1
ATOM 2072 C C . MET B 1 72 ? -3.516 -19.906 -1.782 1 98.19 72 MET B C 1
ATOM 2074 O O . MET B 1 72 ? -4.043 -20.844 -1.194 1 98.19 72 MET B O 1
ATOM 2078 N N . ILE B 1 73 ? -3.16 -19.938 -3.035 1 98.56 73 ILE B N 1
ATOM 2079 C CA . ILE B 1 73 ? -3.207 -21.156 -3.824 1 98.56 73 ILE B CA 1
ATOM 2080 C C . ILE B 1 73 ? -1.802 -21.516 -4.301 1 98.56 73 ILE B C 1
ATOM 2082 O O . ILE B 1 73 ? -1.132 -20.719 -4.949 1 98.56 73 ILE B O 1
ATOM 2086 N N . ALA B 1 74 ? -1.431 -22.719 -3.961 1 98.62 74 ALA B N 1
ATOM 2087 C CA . ALA B 1 74 ? -0.129 -23.219 -4.391 1 98.62 74 ALA B CA 1
ATOM 2088 C C . ALA B 1 74 ? -0.283 -24.297 -5.449 1 98.62 74 ALA B C 1
ATOM 2090 O O . ALA B 1 74 ? -1.246 -25.078 -5.422 1 98.62 74 ALA B O 1
ATOM 2091 N N . ALA B 1 75 ? 0.661 -24.281 -6.371 1 98.69 75 ALA B N 1
ATOM 2092 C CA . ALA B 1 75 ? 0.771 -25.328 -7.391 1 98.69 75 ALA B CA 1
ATOM 2093 C C . ALA B 1 75 ? 1.916 -26.281 -7.078 1 98.69 75 ALA B C 1
ATOM 2095 O O . ALA B 1 75 ? 3.066 -25.859 -6.941 1 98.69 75 ALA B O 1
ATOM 2096 N N . PHE B 1 76 ? 1.598 -27.547 -6.98 1 98.56 76 PHE B N 1
ATOM 2097 C CA . PHE B 1 76 ? 2.598 -28.562 -6.695 1 98.56 76 PHE B CA 1
ATOM 2098 C C . PHE B 1 76 ? 2.787 -29.484 -7.895 1 98.56 76 PHE B C 1
ATOM 2100 O O . PHE B 1 76 ? 1.813 -30.016 -8.438 1 98.56 76 PHE B O 1
ATOM 2107 N N . VAL B 1 77 ? 4.023 -29.641 -8.312 1 97.81 77 VAL B N 1
ATOM 2108 C CA . VAL B 1 77 ? 4.422 -30.609 -9.328 1 97.81 77 VAL B CA 1
ATOM 2109 C C . VAL B 1 77 ? 5.379 -31.625 -8.719 1 97.81 77 VAL B C 1
ATOM 2111 O O . VAL B 1 77 ? 6.449 -31.266 -8.219 1 97.81 77 VAL B O 1
ATOM 2114 N N . ASN B 1 78 ? 5 -32.906 -8.727 1 95 78 ASN B N 1
ATOM 2115 C CA . ASN B 1 78 ? 5.785 -33.938 -8.078 1 95 78 ASN B CA 1
ATOM 2116 C C . ASN B 1 78 ? 6.105 -33.594 -6.629 1 95 78 ASN B C 1
ATOM 2118 O O . ASN B 1 78 ? 7.258 -33.688 -6.203 1 95 78 ASN B O 1
ATOM 2122 N N . ASN B 1 79 ? 5.16 -33 -5.93 1 93.5 79 ASN B N 1
ATOM 2123 C CA . ASN B 1 79 ? 5.191 -32.625 -4.516 1 93.5 79 ASN B CA 1
ATOM 2124 C C . ASN B 1 79 ? 6.16 -31.484 -4.246 1 93.5 79 ASN B C 1
ATOM 2126 O O . ASN B 1 79 ? 6.531 -31.234 -3.098 1 93.5 79 ASN B O 1
ATOM 2130 N N . GLU B 1 80 ? 6.531 -30.859 -5.281 1 95.81 80 GLU B N 1
ATOM 2131 C CA . GLU B 1 80 ? 7.359 -29.656 -5.152 1 95.81 80 GLU B CA 1
ATOM 2132 C C . GLU B 1 80 ? 6.566 -28.406 -5.492 1 95.81 80 GLU B C 1
ATOM 2134 O O . GLU B 1 80 ? 5.77 -28.391 -6.434 1 95.81 80 GLU B O 1
ATOM 2139 N N . LEU B 1 81 ? 6.832 -27.422 -4.727 1 98.12 81 LEU B N 1
ATOM 2140 C CA . LEU B 1 81 ? 6.156 -26.156 -4.984 1 98.12 81 LEU B CA 1
ATOM 2141 C C . LEU B 1 81 ? 6.672 -25.516 -6.27 1 98.12 81 LEU B C 1
ATOM 2143 O O . LEU B 1 81 ? 7.852 -25.172 -6.371 1 98.12 81 LEU B O 1
ATOM 2147 N N . ALA B 1 82 ? 5.797 -25.375 -7.219 1 98.12 82 ALA B N 1
ATOM 2148 C CA . ALA B 1 82 ? 6.152 -24.844 -8.531 1 98.12 82 ALA B CA 1
ATOM 2149 C C . ALA B 1 82 ? 5.734 -23.391 -8.656 1 98.12 82 ALA B C 1
ATOM 2151 O O . ALA B 1 82 ? 6.355 -22.625 -9.398 1 98.12 82 ALA B O 1
ATOM 2152 N N . GLY B 1 83 ? 4.711 -22.984 -7.988 1 98.31 83 GLY B N 1
ATOM 2153 C CA . GLY B 1 83 ? 4.164 -21.641 -8.039 1 98.31 83 GLY B CA 1
ATOM 2154 C C . GLY B 1 83 ? 3.17 -21.359 -6.934 1 98.31 83 GLY B C 1
ATOM 2155 O O . GLY B 1 83 ? 2.717 -22.281 -6.246 1 98.31 83 GLY B O 1
ATOM 2156 N N . ASN B 1 84 ? 2.918 -20.094 -6.77 1 97.94 84 ASN B N 1
ATOM 2157 C CA . ASN B 1 84 ? 1.976 -19.641 -5.746 1 97.94 84 ASN B CA 1
ATOM 2158 C C . ASN B 1 84 ? 1.324 -18.312 -6.121 1 97.94 84 ASN B C 1
ATOM 2160 O O . ASN B 1 84 ? 1.952 -17.469 -6.758 1 97.94 84 ASN B O 1
ATOM 2164 N N . ALA B 1 85 ? 0.104 -18.188 -5.773 1 98.38 85 ALA B N 1
ATOM 2165 C CA . ALA B 1 85 ? -0.642 -16.953 -5.941 1 98.38 85 ALA B CA 1
ATOM 2166 C C . ALA B 1 85 ? -1.471 -16.641 -4.699 1 98.38 85 ALA B C 1
ATOM 2168 O O . ALA B 1 85 ? -1.924 -17.547 -4 1 98.38 85 ALA B O 1
ATOM 2169 N N . SER B 1 86 ? -1.607 -15.383 -4.477 1 97.81 86 SER B N 1
ATOM 2170 C CA . SER B 1 86 ? -2.363 -14.992 -3.295 1 97.81 86 SER B CA 1
ATOM 2171 C C . SER B 1 86 ? -3.209 -13.75 -3.566 1 97.81 86 SER B C 1
ATOM 2173 O O . SER B 1 86 ? -2.898 -12.961 -4.461 1 97.81 86 SER B O 1
ATOM 2175 N N . ILE B 1 87 ? -4.301 -13.695 -2.855 1 97.69 87 ILE B N 1
ATOM 2176 C CA . ILE B 1 87 ? -5.141 -12.508 -2.793 1 97.69 87 ILE B CA 1
ATOM 2177 C C . ILE B 1 87 ? -5.344 -12.094 -1.338 1 97.69 87 ILE B C 1
ATOM 2179 O O . ILE B 1 87 ? -5.496 -12.945 -0.458 1 97.69 87 ILE B O 1
ATOM 2183 N N . SER B 1 88 ? -5.258 -10.852 -1.088 1 97.81 88 SER B N 1
ATOM 2184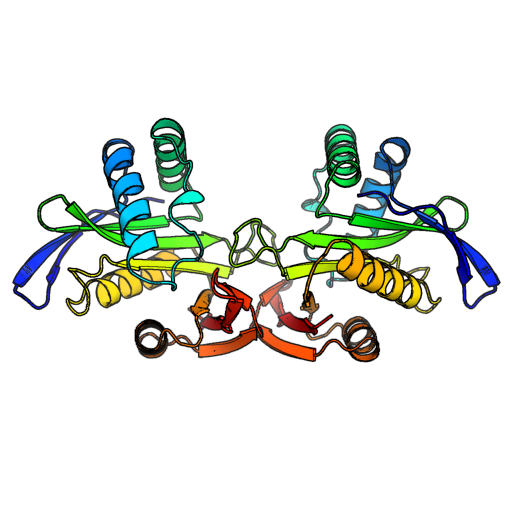 C CA . SER B 1 88 ? -5.496 -10.305 0.243 1 97.81 88 SER B CA 1
ATOM 2185 C C . SER B 1 88 ? -6.238 -8.977 0.166 1 97.81 88 SER B C 1
ATOM 2187 O O . SER B 1 88 ? -6.254 -8.328 -0.881 1 97.81 88 SER B O 1
ATOM 2189 N N . CYS B 1 89 ? -6.836 -8.656 1.238 1 97.62 89 CYS B N 1
ATOM 2190 C CA . CYS B 1 89 ? -7.52 -7.375 1.326 1 97.62 89 CYS B CA 1
ATOM 2191 C C . CYS B 1 89 ? -6.527 -6.223 1.267 1 97.62 89 CYS B C 1
ATOM 2193 O O . CYS B 1 89 ? -5.477 -6.27 1.903 1 97.62 89 CYS B O 1
ATOM 2195 N N . VAL B 1 90 ? -6.859 -5.203 0.43 1 97.81 90 VAL B N 1
ATOM 2196 C CA . VAL B 1 90 ? -5.992 -4.031 0.382 1 97.81 90 VAL B CA 1
ATOM 2197 C C . VAL B 1 90 ? -5.82 -3.455 1.786 1 97.81 90 VAL B C 1
ATOM 2199 O O . VAL B 1 90 ? -4.699 -3.189 2.223 1 97.81 90 VAL B O 1
ATOM 2202 N N . ARG B 1 91 ? -6.887 -3.162 2.443 1 97.06 91 ARG B N 1
ATOM 2203 C CA . ARG B 1 91 ? -6.988 -2.732 3.834 1 97.06 91 ARG B CA 1
ATOM 2204 C C . ARG B 1 91 ? -8.391 -2.977 4.383 1 97.06 91 ARG B C 1
ATOM 2206 O O . ARG B 1 91 ? -9.383 -2.783 3.678 1 97.06 91 ARG B O 1
ATOM 2213 N N . ASP B 1 92 ? -8.375 -3.27 5.668 1 96.06 92 ASP B N 1
ATOM 2214 C CA . ASP B 1 92 ? -9.656 -3.639 6.273 1 96.06 92 ASP B CA 1
ATOM 2215 C C . ASP B 1 92 ? -10.406 -2.404 6.773 1 96.06 92 ASP B C 1
ATOM 2217 O O . ASP B 1 92 ? -10.805 -2.344 7.934 1 96.06 92 ASP B O 1
ATOM 2221 N N . HIS B 1 93 ? -10.539 -1.388 5.996 1 97.88 93 HIS B N 1
ATOM 2222 C CA . HIS B 1 93 ? -11.398 -0.225 6.188 1 97.88 93 HIS B CA 1
ATOM 2223 C C . HIS B 1 93 ? -12.672 -0.339 5.355 1 97.88 93 HIS B C 1
ATOM 2225 O O . HIS B 1 93 ? -12.648 -0.872 4.242 1 97.88 93 HIS B O 1
ATOM 2231 N N . ILE B 1 94 ? -13.695 0.194 5.871 1 98.06 94 ILE B N 1
ATOM 2232 C CA . ILE B 1 94 ? -14.992 0.135 5.207 1 98.06 94 ILE B CA 1
ATOM 2233 C C . ILE B 1 94 ? -14.875 0.693 3.791 1 98.06 94 ILE B C 1
ATOM 2235 O O . ILE B 1 94 ? -15.43 0.127 2.844 1 98.06 94 ILE B O 1
ATOM 2239 N N . LYS B 1 95 ? -14.117 1.701 3.586 1 98.56 95 LYS B N 1
ATOM 2240 C CA . LYS B 1 95 ? -14.023 2.369 2.293 1 98.56 95 LYS B CA 1
ATOM 2241 C C . LYS B 1 95 ? -13.148 1.573 1.327 1 98.56 95 LYS B C 1
ATOM 2243 O O . LYS B 1 95 ? -13.117 1.858 0.128 1 98.56 95 LYS B O 1
ATOM 2248 N N . LEU B 1 96 ? -12.398 0.508 1.85 1 98.69 96 LEU B N 1
ATOM 2249 C CA . LEU B 1 96 ? -11.352 -0.074 1.018 1 98.69 96 LEU B CA 1
ATOM 2250 C C . LEU B 1 96 ? -11.516 -1.586 0.915 1 98.69 96 LEU B C 1
ATOM 2252 O O . LEU B 1 96 ? -10.867 -2.23 0.087 1 98.69 96 LEU B O 1
ATOM 2256 N N . LYS B 1 97 ? -12.422 -2.186 1.695 1 98.06 97 LYS B N 1
ATOM 2257 C CA . LYS B 1 97 ? -12.469 -3.633 1.893 1 98.06 97 LYS B CA 1
ATOM 2258 C C . LYS B 1 97 ? -13.008 -4.34 0.655 1 98.06 97 LYS B C 1
ATOM 2260 O O . LYS B 1 97 ? -12.977 -5.57 0.571 1 98.06 97 LYS B O 1
ATOM 2265 N N . HIS B 1 98 ? -13.516 -3.588 -0.32 1 98.56 98 HIS B N 1
ATOM 2266 C CA . HIS B 1 98 ? -14 -4.18 -1.561 1 98.56 98 HIS B CA 1
ATOM 2267 C C . HIS B 1 98 ? -12.852 -4.477 -2.518 1 98.56 98 HIS B C 1
ATOM 2269 O O . HIS B 1 98 ? -13.062 -5.039 -3.596 1 98.56 98 HIS B O 1
ATOM 2275 N N . ARG B 1 99 ? -11.641 -4.117 -2.191 1 98.81 99 ARG B N 1
ATOM 2276 C CA . ARG B 1 99 ? -10.469 -4.211 -3.057 1 98.81 99 ARG B CA 1
ATOM 2277 C C . ARG B 1 99 ? -9.531 -5.32 -2.59 1 98.81 99 ARG B C 1
ATOM 2279 O O . ARG B 1 99 ? -9.297 -5.48 -1.391 1 98.81 99 ARG B O 1
ATOM 2286 N N . ALA B 1 100 ? -8.945 -6.012 -3.533 1 98.75 100 ALA B N 1
ATOM 2287 C CA . ALA B 1 100 ? -7.984 -7.07 -3.24 1 98.75 100 ALA B CA 1
ATOM 2288 C C . ALA B 1 100 ? -6.648 -6.797 -3.926 1 98.75 100 ALA B C 1
ATOM 2290 O O . ALA B 1 100 ? -6.609 -6.242 -5.027 1 98.75 100 ALA B O 1
ATOM 2291 N N . VAL B 1 101 ? -5.629 -7.199 -3.283 1 98.56 101 VAL B N 1
ATOM 2292 C CA . VAL B 1 101 ? -4.297 -7.203 -3.881 1 98.56 101 VAL B CA 1
ATOM 2293 C C . VAL B 1 101 ? -3.914 -8.625 -4.289 1 98.56 101 VAL B C 1
ATOM 2295 O O . VAL B 1 101 ? -4.172 -9.578 -3.549 1 98.56 101 VAL B O 1
ATOM 2298 N N . PHE B 1 102 ? -3.324 -8.633 -5.445 1 98.31 102 PHE B N 1
ATOM 2299 C CA . PHE B 1 102 ? -2.951 -9.906 -6.043 1 98.31 102 PHE B CA 1
ATOM 2300 C C . PHE B 1 102 ? -1.438 -10.008 -6.199 1 98.31 102 PHE B C 1
ATOM 2302 O O . PHE B 1 102 ? -0.776 -9.031 -6.547 1 98.31 102 PHE B O 1
ATOM 2309 N N . GLY B 1 103 ? -0.921 -11.227 -5.879 1 98 103 GLY B N 1
ATOM 2310 C CA . GLY B 1 103 ? 0.467 -11.578 -6.133 1 98 103 GLY B CA 1
ATOM 2311 C C . GLY B 1 103 ? 0.64 -12.992 -6.648 1 98 103 GLY B C 1
ATOM 2312 O O . GLY B 1 103 ? -0.13 -13.883 -6.289 1 98 103 GLY B O 1
ATOM 2313 N N . ILE B 1 104 ? 1.712 -13.164 -7.438 1 98.19 104 ILE B N 1
ATOM 2314 C CA . ILE B 1 104 ? 1.989 -14.484 -7.992 1 98.19 104 ILE B CA 1
ATOM 2315 C C . ILE B 1 104 ? 3.492 -14.641 -8.219 1 98.19 104 ILE B C 1
ATOM 2317 O O . ILE B 1 104 ? 4.191 -13.664 -8.492 1 98.19 104 ILE B O 1
ATOM 2321 N N . SER B 1 105 ? 3.953 -15.781 -8.047 1 97.56 105 SER B N 1
ATOM 2322 C CA . SER B 1 105 ? 5.32 -16.172 -8.375 1 97.56 105 SER B CA 1
ATOM 2323 C C . SER B 1 105 ? 5.379 -17.625 -8.852 1 97.56 105 SER B C 1
ATOM 2325 O O . SER B 1 105 ? 4.684 -18.484 -8.32 1 97.56 105 SER B O 1
ATOM 2327 N N . ILE B 1 106 ? 6.117 -17.828 -9.859 1 97.69 106 ILE B N 1
ATOM 2328 C CA . ILE B 1 106 ? 6.344 -19.156 -10.406 1 97.69 106 ILE B CA 1
ATOM 2329 C C . ILE B 1 106 ? 7.844 -19.406 -10.547 1 97.69 106 ILE B C 1
ATOM 2331 O O . ILE B 1 106 ? 8.578 -18.547 -11.039 1 97.69 106 ILE B O 1
ATOM 2335 N N . LYS B 1 107 ? 8.258 -20.609 -10.094 1 97.25 107 LYS B N 1
ATOM 2336 C CA . LYS B 1 107 ? 9.656 -20.969 -10.32 1 97.25 107 LYS B CA 1
ATOM 2337 C C . LYS B 1 107 ? 10 -20.922 -11.805 1 97.25 107 LYS B C 1
ATOM 2339 O O . LYS B 1 107 ? 9.219 -21.375 -12.641 1 97.25 107 LYS B O 1
ATOM 2344 N N . GLU B 1 108 ? 11.164 -20.422 -12.055 1 96.25 108 GLU B N 1
ATOM 2345 C CA . GLU B 1 108 ? 11.602 -20.234 -13.43 1 96.25 108 GLU B CA 1
ATOM 2346 C C . GLU B 1 108 ? 11.531 -21.531 -14.227 1 96.25 108 GLU B C 1
ATOM 2348 O O . GLU B 1 108 ? 11.133 -21.531 -15.391 1 96.25 108 GLU B O 1
ATOM 2353 N N . GLU B 1 109 ? 11.859 -22.594 -13.594 1 94.69 109 GLU B N 1
ATOM 2354 C CA . GLU B 1 109 ? 11.891 -23.891 -14.266 1 94.69 109 GLU B CA 1
ATOM 2355 C C . GLU B 1 109 ? 10.508 -24.281 -14.773 1 94.69 109 GLU B C 1
ATOM 2357 O O . GLU B 1 109 ? 10.383 -25.109 -15.68 1 94.69 109 GLU B O 1
ATOM 2362 N N . TYR B 1 110 ? 9.453 -23.625 -14.312 1 96.06 110 TYR B N 1
ATOM 2363 C CA . TYR B 1 110 ? 8.094 -24 -14.688 1 96.06 110 TYR B CA 1
ATOM 2364 C C . TYR B 1 110 ? 7.441 -22.906 -15.516 1 96.06 110 TYR B C 1
ATOM 2366 O O . TYR B 1 110 ? 6.234 -22.938 -15.773 1 96.06 110 TYR B O 1
ATOM 2374 N N . TRP B 1 111 ? 8.156 -21.906 -15.891 1 95.31 111 TRP B N 1
ATOM 2375 C CA . TRP B 1 111 ? 7.613 -20.828 -16.703 1 95.31 111 TRP B CA 1
ATOM 2376 C C . TRP B 1 111 ? 7.109 -21.359 -18.047 1 95.31 111 TRP B C 1
ATOM 2378 O O . TRP B 1 111 ? 7.609 -22.359 -18.547 1 95.31 111 TRP B O 1
ATOM 2388 N N . ASN B 1 112 ? 6.129 -20.688 -18.531 1 94.31 112 ASN B N 1
ATOM 2389 C CA . ASN B 1 112 ? 5.57 -20.969 -19.859 1 94.31 112 ASN B CA 1
ATOM 2390 C C . ASN B 1 112 ? 4.977 -22.375 -19.938 1 94.31 112 ASN B C 1
ATOM 2392 O O . ASN B 1 112 ? 4.992 -23 -21 1 94.31 112 ASN B O 1
ATOM 2396 N N . ASN B 1 113 ? 4.559 -22.812 -18.812 1 96 113 ASN B N 1
ATOM 2397 C CA . ASN B 1 113 ? 3.998 -24.172 -18.75 1 96 113 ASN B CA 1
ATOM 2398 C C . ASN B 1 113 ? 2.537 -24.141 -18.312 1 96 113 ASN B C 1
ATOM 2400 O O . ASN B 1 113 ? 1.98 -25.188 -17.953 1 96 113 ASN B O 1
ATOM 2404 N N . GLY B 1 114 ? 1.979 -22.938 -18.219 1 96.62 114 GLY B N 1
ATOM 2405 C CA . GLY B 1 114 ? 0.546 -22.812 -18.016 1 96.62 114 GLY B CA 1
ATOM 2406 C C . GLY B 1 114 ? 0.178 -22.547 -16.562 1 96.62 114 GLY B C 1
ATOM 2407 O O . GLY B 1 114 ? -0.963 -22.188 -16.266 1 96.62 114 GLY B O 1
ATOM 2408 N N . ILE B 1 115 ? 1.063 -22.656 -15.633 1 97.81 115 ILE B N 1
ATOM 2409 C CA . ILE B 1 115 ? 0.791 -22.531 -14.203 1 97.81 115 ILE B CA 1
ATOM 2410 C C . ILE B 1 115 ? 0.265 -21.125 -13.906 1 97.81 115 ILE B C 1
ATOM 2412 O O . ILE B 1 115 ? -0.713 -20.969 -13.18 1 97.81 115 ILE B O 1
ATOM 2416 N N . GLY B 1 116 ? 0.887 -20.125 -14.484 1 97.81 116 GLY B N 1
ATOM 2417 C CA . GLY B 1 116 ? 0.451 -18.75 -14.273 1 97.81 116 GLY B CA 1
ATOM 2418 C C . GLY B 1 116 ? -0.989 -18.516 -14.688 1 97.81 116 GLY B C 1
ATOM 2419 O O . GLY B 1 116 ? -1.755 -17.891 -13.953 1 97.81 116 GLY B O 1
ATOM 2420 N N . ASN B 1 117 ? -1.346 -19.062 -15.836 1 97.62 117 ASN B N 1
ATOM 2421 C CA . ASN B 1 117 ? -2.709 -18.953 -16.344 1 97.62 117 ASN B CA 1
ATOM 2422 C C . ASN B 1 117 ? -3.719 -19.578 -15.383 1 97.62 117 ASN B C 1
ATOM 2424 O O . ASN B 1 117 ? -4.734 -18.969 -15.055 1 97.62 117 ASN B O 1
ATOM 2428 N N . VAL B 1 118 ? -3.406 -20.719 -14.953 1 97.56 118 VAL B N 1
ATOM 2429 C CA . VAL B 1 118 ? -4.336 -21.469 -14.117 1 97.56 118 VAL B CA 1
ATOM 2430 C C . VAL B 1 118 ? -4.484 -20.781 -12.766 1 97.56 118 VAL B C 1
ATOM 2432 O O . VAL B 1 118 ? -5.602 -20.609 -12.266 1 97.56 118 VAL B O 1
ATOM 2435 N N . LEU B 1 119 ? -3.391 -20.391 -12.156 1 98.25 119 LEU B N 1
ATOM 2436 C CA . LEU B 1 119 ? -3.43 -19.734 -10.859 1 98.25 119 LEU B CA 1
ATOM 2437 C C . LEU B 1 119 ? -4.207 -18.422 -10.93 1 98.25 119 LEU B C 1
ATOM 2439 O O . LEU B 1 119 ? -5.027 -18.125 -10.055 1 98.25 119 LEU B O 1
ATOM 2443 N N . LEU B 1 120 ? -3.932 -17.641 -11.906 1 98.06 120 LEU B N 1
ATOM 2444 C CA . LEU B 1 120 ? -4.605 -16.359 -12.047 1 98.06 120 LEU B CA 1
ATOM 2445 C C . LEU B 1 120 ? -6.105 -16.547 -12.242 1 98.06 120 LEU B C 1
ATOM 2447 O O . LEU B 1 120 ? -6.91 -15.844 -11.625 1 98.06 120 LEU B O 1
ATOM 2451 N N . LYS B 1 121 ? -6.469 -17.484 -13.078 1 97.44 121 LYS B N 1
ATOM 2452 C CA . LYS B 1 121 ? -7.879 -17.812 -13.281 1 97.44 121 LYS B CA 1
ATOM 2453 C C . LYS B 1 121 ? -8.555 -18.172 -11.969 1 97.44 121 LYS B C 1
ATOM 2455 O O . LYS B 1 121 ? -9.633 -17.656 -11.648 1 97.44 121 LYS B O 1
ATOM 2460 N N . GLU B 1 122 ? -7.965 -19.047 -11.219 1 97.5 122 GLU B N 1
ATOM 2461 C CA . GLU B 1 122 ? -8.531 -19.5 -9.945 1 97.5 122 GLU B CA 1
ATOM 2462 C C . GLU B 1 122 ? -8.633 -18.344 -8.945 1 97.5 122 GLU B C 1
ATOM 2464 O O . GLU B 1 122 ? -9.648 -18.203 -8.258 1 97.5 122 GLU B O 1
ATOM 2469 N N . VAL B 1 123 ? -7.625 -17.531 -8.875 1 97.06 123 VAL B N 1
ATOM 2470 C CA . VAL B 1 123 ? -7.594 -16.438 -7.902 1 97.06 123 VAL B CA 1
ATOM 2471 C C . VAL B 1 123 ? -8.695 -15.438 -8.219 1 97.06 123 VAL B C 1
ATOM 2473 O O . VAL B 1 123 ? -9.344 -14.906 -7.309 1 97.06 123 VAL B O 1
ATOM 2476 N N . ILE B 1 124 ? -8.898 -15.133 -9.484 1 97.94 124 ILE B N 1
ATOM 2477 C CA . ILE B 1 124 ? -9.945 -14.203 -9.883 1 97.94 124 ILE B CA 1
ATOM 2478 C C . ILE B 1 124 ? -11.305 -14.75 -9.461 1 97.94 124 ILE B C 1
ATOM 2480 O O . ILE B 1 124 ? -12.133 -14.023 -8.898 1 97.94 124 ILE B O 1
ATOM 2484 N N . GLU B 1 125 ? -11.508 -16.016 -9.711 1 97.12 125 GLU B N 1
ATOM 2485 C CA . GLU B 1 125 ? -12.758 -16.656 -9.32 1 97.12 125 GLU B CA 1
ATOM 2486 C C . GLU B 1 125 ? -12.945 -16.625 -7.805 1 97.12 125 GLU B C 1
ATOM 2488 O O . GLU B 1 125 ? -14.031 -16.297 -7.32 1 97.12 125 GLU B O 1
ATOM 2493 N N . GLN B 1 126 ? -11.914 -16.922 -7.074 1 96.75 126 GLN B N 1
ATOM 2494 C CA . GLN B 1 126 ? -11.992 -16.938 -5.617 1 96.75 126 GLN B CA 1
ATOM 2495 C C . GLN B 1 126 ? -12.219 -15.523 -5.07 1 96.75 126 GLN B C 1
ATOM 2497 O O . GLN B 1 126 ? -12.945 -15.344 -4.09 1 96.75 126 GLN B O 1
ATOM 2502 N N . ALA B 1 127 ? -11.578 -14.539 -5.645 1 97.81 127 ALA B N 1
ATOM 2503 C CA . ALA B 1 127 ? -11.766 -13.156 -5.227 1 97.81 127 ALA B CA 1
ATOM 2504 C C . ALA B 1 127 ? -13.234 -12.758 -5.312 1 97.81 127 ALA B C 1
ATOM 2506 O O . ALA B 1 127 ? -13.766 -12.117 -4.402 1 97.81 127 ALA B O 1
ATOM 2507 N N . ARG B 1 128 ? -13.883 -13.18 -6.352 1 97.31 128 ARG B N 1
ATOM 2508 C CA . ARG B 1 128 ? -15.312 -12.922 -6.516 1 97.31 128 ARG B CA 1
ATOM 2509 C C . ARG B 1 128 ? -16.125 -13.594 -5.41 1 97.31 128 ARG B C 1
ATOM 2511 O O . ARG B 1 128 ? -17.016 -12.984 -4.832 1 97.31 128 ARG B O 1
ATOM 2518 N N . GLN B 1 129 ? -15.773 -14.766 -5.168 1 95.81 129 GLN B N 1
ATOM 2519 C CA . GLN B 1 129 ? -16.5 -15.539 -4.164 1 95.81 129 GLN B CA 1
ATOM 2520 C C . GLN B 1 129 ? -16.344 -14.93 -2.773 1 95.81 129 GLN B C 1
ATOM 2522 O O . GLN B 1 129 ? -17.266 -14.977 -1.957 1 95.81 129 GLN B O 1
ATOM 2527 N N . ILE B 1 130 ? -15.211 -14.438 -2.504 1 96.06 130 ILE B N 1
ATOM 2528 C CA . ILE B 1 130 ? -14.922 -13.812 -1.216 1 96.06 130 ILE B CA 1
ATOM 2529 C C . ILE B 1 130 ? -15.75 -12.539 -1.067 1 96.06 130 ILE B C 1
ATOM 2531 O O . ILE B 1 130 ? -16.094 -12.141 0.048 1 96.06 130 ILE B O 1
ATOM 2535 N N . GLY B 1 131 ? -16.016 -11.844 -2.223 1 97.31 131 GLY B N 1
ATOM 2536 C CA . GLY B 1 131 ? -16.828 -10.641 -2.197 1 97.31 131 GLY B CA 1
ATOM 2537 C C . GLY B 1 131 ? -16.078 -9.398 -2.641 1 97.31 131 GLY B C 1
ATOM 2538 O O . GLY B 1 131 ? -16.578 -8.281 -2.5 1 97.31 131 GLY B O 1
ATOM 2539 N N . TYR B 1 132 ? -14.906 -9.594 -3.145 1 98.5 132 TYR B N 1
ATOM 2540 C CA . TYR B 1 132 ? -14.172 -8.453 -3.674 1 98.5 132 TYR B CA 1
ATOM 2541 C C . TYR B 1 132 ? -14.812 -7.938 -4.957 1 98.5 132 TYR B C 1
ATOM 2543 O O . TYR B 1 132 ? -15.469 -8.695 -5.676 1 98.5 132 TYR B O 1
ATOM 2551 N N . GLU B 1 133 ? -14.578 -6.66 -5.238 1 98.75 133 GLU B N 1
ATOM 2552 C CA . GLU B 1 133 ? -15.156 -6.051 -6.43 1 98.75 133 GLU B CA 1
ATOM 2553 C C . GLU B 1 133 ? -14.078 -5.699 -7.453 1 98.75 133 GLU B C 1
ATOM 2555 O O . GLU B 1 133 ? -14.383 -5.453 -8.625 1 98.75 133 GLU B O 1
ATOM 2560 N N . GLN B 1 134 ? -12.828 -5.691 -7.02 1 98.75 134 GLN B N 1
ATOM 2561 C CA . GLN B 1 134 ? -11.703 -5.465 -7.922 1 98.75 134 GLN B CA 1
ATOM 2562 C C . GLN B 1 134 ? -10.422 -6.086 -7.371 1 98.75 134 GLN B C 1
ATOM 2564 O O . GLN B 1 134 ? -10.289 -6.273 -6.16 1 98.75 134 GLN B O 1
ATOM 2569 N N . ILE B 1 135 ? -9.547 -6.398 -8.242 1 98.81 135 ILE B N 1
ATOM 2570 C CA . ILE B 1 135 ? -8.227 -6.941 -7.938 1 98.81 135 ILE B CA 1
ATOM 2571 C C . ILE B 1 135 ? -7.148 -6.004 -8.484 1 98.81 135 ILE B C 1
ATOM 2573 O O . ILE B 1 135 ? -7.266 -5.488 -9.594 1 98.81 135 ILE B O 1
ATOM 2577 N N . GLU B 1 136 ? -6.172 -5.797 -7.688 1 98.88 136 GLU B N 1
ATOM 2578 C CA . GLU B 1 136 ? -5.102 -4.871 -8.055 1 98.88 136 GLU B CA 1
ATOM 2579 C C . GLU B 1 136 ? -3.73 -5.52 -7.883 1 98.88 136 GLU B C 1
ATOM 2581 O O . GLU B 1 136 ? -3.568 -6.438 -7.078 1 98.88 136 GLU B O 1
ATOM 2586 N N . LEU B 1 137 ? -2.828 -5.035 -8.633 1 98.69 137 LEU B N 1
ATOM 2587 C CA . LEU B 1 137 ? -1.448 -5.496 -8.516 1 98.69 137 LEU B CA 1
ATOM 2588 C C . LEU B 1 137 ? -0.478 -4.434 -9.023 1 98.69 137 LEU B C 1
ATOM 2590 O O . LEU B 1 137 ? -0.898 -3.426 -9.594 1 98.69 137 LEU B O 1
ATOM 2594 N N . ALA B 1 138 ? 0.758 -4.633 -8.742 1 98.12 138 ALA B N 1
ATOM 2595 C CA . ALA B 1 138 ? 1.865 -3.826 -9.25 1 98.12 138 ALA B CA 1
ATOM 2596 C C . ALA B 1 138 ? 2.975 -4.711 -9.812 1 98.12 138 ALA B C 1
ATOM 2598 O O . ALA B 1 138 ? 3.236 -5.797 -9.297 1 98.12 138 ALA B O 1
ATOM 2599 N N . VAL B 1 139 ? 3.559 -4.223 -10.875 1 98.56 139 VAL B N 1
ATOM 2600 C CA . VAL B 1 139 ? 4.539 -5.043 -11.578 1 98.56 139 VAL B CA 1
ATOM 2601 C C . VAL B 1 139 ? 5.672 -4.164 -12.102 1 98.56 139 VAL B C 1
ATOM 2603 O O . VAL B 1 139 ? 5.441 -3.018 -12.492 1 98.56 139 VAL B O 1
ATOM 2606 N N . PHE B 1 140 ? 6.867 -4.715 -12.109 1 98.75 140 PHE B N 1
ATOM 2607 C CA . PHE B 1 140 ? 7.996 -4.016 -12.719 1 98.75 140 PHE B CA 1
ATOM 2608 C C . PHE B 1 140 ? 7.684 -3.635 -14.156 1 98.75 140 PHE B C 1
ATOM 2610 O O . PHE B 1 140 ? 7.148 -4.441 -14.922 1 98.75 140 PHE B O 1
ATOM 2617 N N . SER B 1 141 ? 8.078 -2.455 -14.516 1 98.69 141 SER B N 1
ATOM 2618 C CA . SER B 1 141 ? 7.766 -1.948 -15.852 1 98.69 141 SER B CA 1
ATOM 2619 C C . SER B 1 141 ? 8.414 -2.805 -16.938 1 98.69 141 SER B C 1
ATOM 2621 O O . SER B 1 141 ? 7.906 -2.881 -18.047 1 98.69 141 SER B O 1
ATOM 2623 N N . ASP B 1 142 ? 9.477 -3.449 -16.578 1 98.44 142 ASP B N 1
ATOM 2624 C CA . ASP B 1 142 ? 10.203 -4.234 -17.578 1 98.44 142 ASP B CA 1
ATOM 2625 C C . ASP B 1 142 ? 9.836 -5.711 -17.484 1 98.44 142 ASP B C 1
ATOM 2627 O O . ASP B 1 142 ? 10.453 -6.555 -18.141 1 98.44 142 ASP B O 1
ATOM 2631 N N . ASN B 1 143 ? 8.906 -6.098 -16.656 1 97.88 143 ASN B N 1
ATOM 2632 C CA . ASN B 1 143 ? 8.406 -7.465 -16.609 1 97.88 143 ASN B CA 1
ATOM 2633 C C . ASN B 1 143 ? 7.328 -7.699 -17.672 1 97.88 143 ASN B C 1
ATOM 2635 O O . ASN B 1 143 ? 6.152 -7.863 -17.328 1 97.88 143 ASN B O 1
ATOM 2639 N N . GLU B 1 144 ? 7.719 -7.82 -18.844 1 97.56 144 GLU B N 1
ATOM 2640 C CA . GLU B 1 144 ? 6.816 -7.875 -19.984 1 97.56 144 GLU B CA 1
ATOM 2641 C C . GLU B 1 144 ? 5.953 -9.133 -19.953 1 97.56 144 GLU B C 1
ATOM 2643 O O . GLU B 1 144 ? 4.777 -9.102 -20.328 1 97.56 144 GLU B O 1
ATOM 2648 N N . LYS B 1 145 ? 6.492 -10.188 -19.531 1 96.06 145 LYS B N 1
ATOM 2649 C CA . LYS B 1 145 ? 5.754 -11.445 -19.469 1 96.06 145 LYS B CA 1
ATOM 2650 C C . LYS B 1 145 ? 4.586 -11.352 -18.5 1 96.06 145 LYS B C 1
ATOM 2652 O O . LYS B 1 145 ? 3.475 -11.781 -18.812 1 96.06 145 LYS B O 1
ATOM 2657 N N . ALA B 1 146 ? 4.867 -10.805 -17.328 1 97.69 146 ALA B N 1
ATOM 2658 C CA . ALA B 1 146 ? 3.816 -10.656 -16.328 1 97.69 146 ALA B CA 1
ATOM 2659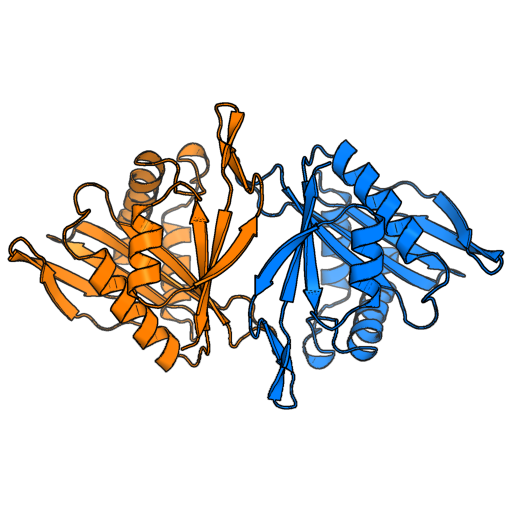 C C . ALA B 1 146 ? 2.725 -9.703 -16.812 1 97.69 146 ALA B C 1
ATOM 2661 O O . ALA B 1 146 ? 1.536 -10.016 -16.719 1 97.69 146 ALA B O 1
ATOM 2662 N N . LYS B 1 147 ? 3.107 -8.594 -17.406 1 98.31 147 LYS B N 1
ATOM 2663 C CA . LYS B 1 147 ? 2.145 -7.625 -17.906 1 98.31 147 LYS B CA 1
ATOM 2664 C C . LYS B 1 147 ? 1.24 -8.25 -18.969 1 98.31 147 LYS B C 1
ATOM 2666 O O . LYS B 1 147 ? 0.028 -8.023 -18.969 1 98.31 147 LYS B O 1
ATOM 2671 N N . ALA B 1 148 ? 1.868 -9 -19.812 1 97.81 148 ALA B N 1
ATOM 2672 C CA . ALA B 1 148 ? 1.105 -9.664 -20.875 1 97.81 148 ALA B CA 1
ATOM 2673 C C . ALA B 1 148 ? 0.087 -10.641 -20.281 1 97.81 148 ALA B C 1
ATOM 2675 O O . ALA B 1 148 ? -1.059 -10.695 -20.734 1 97.81 148 ALA B O 1
ATOM 2676 N N . LEU B 1 149 ? 0.5 -11.352 -19.312 1 97.69 149 LEU B N 1
ATOM 2677 C CA . LEU B 1 149 ? -0.397 -12.281 -18.641 1 97.69 149 LEU B CA 1
ATOM 2678 C C . LEU B 1 149 ? -1.578 -11.547 -18.016 1 97.69 149 LEU B C 1
ATOM 2680 O O . LEU B 1 149 ? -2.73 -11.945 -18.203 1 97.69 149 LEU B O 1
ATOM 2684 N N . TYR B 1 150 ? -1.295 -10.492 -17.25 1 98.62 150 TYR B N 1
ATOM 2685 C CA . TYR B 1 150 ? -2.342 -9.742 -16.562 1 98.62 150 TYR B CA 1
ATOM 2686 C C . TYR B 1 150 ? -3.314 -9.125 -17.562 1 98.62 150 TYR B C 1
ATOM 2688 O O . TYR B 1 150 ? -4.531 -9.164 -17.359 1 98.62 150 TYR B O 1
ATOM 2696 N N . LYS B 1 151 ? -2.768 -8.57 -18.625 1 98.5 151 LYS B N 1
ATOM 2697 C CA . LYS B 1 151 ? -3.621 -7.988 -19.656 1 98.5 151 LYS B CA 1
ATOM 2698 C C . LYS B 1 151 ? -4.527 -9.047 -20.281 1 98.5 151 LYS B C 1
ATOM 2700 O O . LYS B 1 151 ? -5.703 -8.789 -20.547 1 98.5 151 LYS B O 1
ATOM 2705 N N . LYS B 1 152 ? -3.982 -10.172 -20.531 1 98 152 LYS B N 1
ATOM 2706 C CA . LYS B 1 152 ? -4.742 -11.289 -21.078 1 98 152 LYS B CA 1
ATOM 2707 C C . LYS B 1 152 ? -5.969 -11.594 -20.219 1 98 152 LYS B C 1
ATOM 2709 O O . LYS B 1 152 ? -7.008 -12.008 -20.734 1 98 152 LYS B O 1
ATOM 2714 N N . TYR B 1 153 ? -5.832 -11.359 -18.969 1 98.12 153 TYR B N 1
ATOM 2715 C CA . TYR B 1 153 ? -6.918 -11.695 -18.062 1 98.12 153 TYR B CA 1
ATOM 2716 C C . TYR B 1 153 ? -7.688 -10.445 -17.641 1 98.12 153 TYR B C 1
ATOM 2718 O O . TYR B 1 153 ? -8.336 -10.422 -16.594 1 98.12 153 TYR B O 1
ATOM 2726 N N . GLY B 1 154 ? -7.559 -9.383 -18.359 1 98.25 154 GLY B N 1
ATOM 2727 C CA . GLY B 1 154 ? -8.469 -8.258 -18.266 1 98.25 154 GLY B CA 1
ATOM 2728 C C . GLY B 1 154 ? -7.961 -7.156 -17.359 1 98.25 154 GLY B C 1
ATOM 2729 O O . GLY B 1 154 ? -8.688 -6.207 -17.062 1 98.25 154 GLY B O 1
ATOM 2730 N N . PHE B 1 155 ? -6.762 -7.266 -16.875 1 98.81 155 PHE B N 1
ATOM 2731 C CA . PHE B 1 155 ? -6.203 -6.164 -16.109 1 98.81 155 PHE B CA 1
ATOM 2732 C C . PHE B 1 155 ? -5.848 -4.992 -17.016 1 98.81 155 PHE B C 1
ATOM 2734 O O . PHE B 1 155 ? -5.371 -5.188 -18.141 1 98.81 155 PHE B O 1
ATOM 2741 N N . GLU B 1 156 ? -6.043 -3.82 -16.438 1 98.56 156 GLU B N 1
ATOM 2742 C CA . GLU B 1 156 ? -5.707 -2.582 -17.141 1 98.56 156 GLU B CA 1
ATOM 2743 C C . GLU B 1 156 ? -4.668 -1.778 -16.359 1 98.56 156 GLU B C 1
ATOM 2745 O O . GLU B 1 156 ? -4.566 -1.897 -15.141 1 98.56 156 GLU B O 1
ATOM 2750 N N . VAL B 1 157 ? -3.936 -0.95 -17.109 1 98.81 157 VAL B N 1
ATOM 2751 C CA . VAL B 1 157 ? -2.959 -0.075 -16.469 1 98.81 157 VAL B CA 1
ATOM 2752 C C . VAL B 1 157 ? -3.67 1.123 -15.836 1 98.81 157 VAL B C 1
ATOM 2754 O O . VAL B 1 157 ? -4.41 1.837 -16.516 1 98.81 157 VAL B O 1
ATOM 2757 N N . TRP B 1 158 ? -3.447 1.289 -14.594 1 98.88 158 TRP B N 1
ATOM 2758 C CA . TRP B 1 158 ? -4.074 2.391 -13.867 1 98.88 158 TRP B CA 1
ATOM 2759 C C . TRP B 1 158 ? -3.049 3.469 -13.523 1 98.88 158 TRP B C 1
ATOM 2761 O O . TRP B 1 158 ? -3.414 4.566 -13.102 1 98.88 158 TRP B O 1
ATOM 2771 N N . GLY B 1 159 ? -1.778 3.172 -13.719 1 98.75 159 GLY B N 1
ATOM 2772 C CA . GLY B 1 159 ? -0.771 4.172 -13.406 1 98.75 159 GLY B CA 1
ATOM 2773 C C . GLY B 1 159 ? 0.648 3.666 -13.57 1 98.75 159 GLY B C 1
ATOM 2774 O O . GLY B 1 159 ? 0.859 2.494 -13.898 1 98.75 159 GLY B O 1
ATOM 2775 N N . ASN B 1 160 ? 1.532 4.516 -13.43 1 98.75 160 ASN B N 1
ATOM 2776 C CA . ASN B 1 160 ? 2.971 4.289 -13.516 1 98.75 160 ASN B CA 1
ATOM 2777 C C . ASN B 1 160 ? 3.727 5.066 -12.445 1 98.75 160 ASN B C 1
ATOM 2779 O O . ASN B 1 160 ? 3.844 6.293 -12.523 1 98.75 160 ASN B O 1
ATOM 2783 N N . ARG B 1 161 ? 4.18 4.418 -11.383 1 98.62 161 ARG B N 1
ATOM 2784 C CA . ARG B 1 161 ? 4.98 5.035 -10.336 1 98.62 161 ARG B CA 1
ATOM 2785 C C . ARG B 1 161 ? 6.445 5.133 -10.75 1 98.62 161 ARG B C 1
ATOM 2787 O O . ARG B 1 161 ? 7.117 4.117 -10.922 1 98.62 161 ARG B O 1
ATOM 2794 N N . LYS B 1 162 ? 6.953 6.25 -10.836 1 98.5 162 LYS B N 1
ATOM 2795 C CA . LYS B 1 162 ? 8.297 6.488 -11.344 1 98.5 162 LYS B CA 1
ATOM 2796 C C . LYS B 1 162 ? 9.352 6.082 -10.312 1 98.5 162 LYS B C 1
ATOM 2798 O O . LYS B 1 162 ? 9.195 6.344 -9.117 1 98.5 162 LYS B O 1
ATOM 2803 N N . ASN B 1 163 ? 10.383 5.379 -10.812 1 98.69 163 ASN B N 1
ATOM 2804 C CA . ASN B 1 163 ? 11.531 5.012 -9.984 1 98.69 163 ASN B CA 1
ATOM 2805 C C . ASN B 1 163 ? 11.109 4.227 -8.75 1 98.69 163 ASN B C 1
ATOM 2807 O O . ASN B 1 163 ? 11.664 4.418 -7.668 1 98.69 163 ASN B O 1
ATOM 2811 N N . ALA B 1 164 ? 10.172 3.367 -8.906 1 98.75 164 ALA B N 1
ATOM 2812 C CA . ALA B 1 164 ? 9.555 2.699 -7.766 1 98.75 164 ALA B CA 1
ATOM 2813 C C . ALA B 1 164 ? 10.508 1.686 -7.137 1 98.75 164 ALA B C 1
ATOM 2815 O O . ALA B 1 164 ? 10.445 1.431 -5.934 1 98.75 164 ALA B O 1
ATOM 2816 N N . TYR B 1 165 ? 11.297 1.111 -7.969 1 98.81 165 TYR B N 1
ATOM 2817 C CA . TYR B 1 165 ? 12.25 0.12 -7.484 1 98.81 165 TYR B CA 1
ATOM 2818 C C . TYR B 1 165 ? 13.68 0.581 -7.723 1 98.81 165 TYR B C 1
ATOM 2820 O O . TYR B 1 165 ? 14.047 0.928 -8.852 1 98.81 165 TYR B O 1
ATOM 2828 N N . LYS B 1 166 ? 14.5 0.567 -6.738 1 98.69 166 LYS B N 1
ATOM 2829 C CA . LYS B 1 166 ? 15.93 0.844 -6.836 1 98.69 166 LYS B CA 1
ATOM 2830 C C . LYS B 1 166 ? 16.75 -0.415 -6.582 1 98.69 166 LYS B C 1
ATOM 2832 O O . LYS B 1 166 ? 16.766 -0.947 -5.469 1 98.69 166 LYS B O 1
ATOM 2837 N N . LEU B 1 167 ? 17.453 -0.882 -7.574 1 98.38 167 LEU B N 1
ATOM 2838 C CA . LEU B 1 167 ? 18.25 -2.102 -7.445 1 98.38 167 LEU B CA 1
ATOM 2839 C C . LEU B 1 167 ? 19.609 -1.804 -6.836 1 98.38 167 LEU B C 1
ATOM 2841 O O . LEU B 1 167 ? 20.016 -0.642 -6.742 1 98.38 167 LEU B O 1
ATOM 2845 N N . LYS B 1 168 ? 20.297 -2.803 -6.434 1 97.38 168 LYS B N 1
ATOM 2846 C CA . LYS B 1 168 ? 21.578 -2.666 -5.762 1 97.38 168 LYS B CA 1
ATOM 2847 C C . LYS B 1 168 ? 22.625 -2.047 -6.691 1 97.38 168 LYS B C 1
ATOM 2849 O O . LYS B 1 168 ? 23.562 -1.39 -6.234 1 97.38 168 LYS B O 1
ATOM 2854 N N . ASP B 1 169 ? 22.453 -2.205 -7.984 1 97.25 169 ASP B N 1
ATOM 2855 C CA . ASP B 1 169 ? 23.438 -1.664 -8.922 1 97.25 169 ASP B CA 1
ATOM 2856 C C . ASP B 1 169 ? 23.156 -0.188 -9.203 1 97.25 169 ASP B C 1
ATOM 2858 O O . ASP B 1 169 ? 23.844 0.424 -10.031 1 97.25 169 ASP B O 1
ATOM 2862 N N . GLY B 1 170 ? 22.109 0.347 -8.625 1 97.31 170 GLY B N 1
ATOM 2863 C CA . GLY B 1 170 ? 21.812 1.77 -8.719 1 97.31 170 GLY B CA 1
ATOM 2864 C C . GLY B 1 170 ? 20.781 2.098 -9.781 1 97.31 170 GLY B C 1
ATOM 2865 O O . GLY B 1 170 ? 20.359 3.246 -9.906 1 97.31 170 GLY B O 1
ATOM 2866 N N . THR B 1 171 ? 20.344 1.059 -10.508 1 98.06 171 THR B N 1
ATOM 2867 C CA . THR B 1 171 ? 19.359 1.311 -11.555 1 98.06 171 THR B CA 1
ATOM 2868 C C . THR B 1 171 ? 17.953 1.378 -10.961 1 98.06 171 THR B C 1
ATOM 2870 O O . THR B 1 171 ? 17.672 0.75 -9.938 1 98.06 171 THR B O 1
ATOM 2873 N N . TYR B 1 172 ? 17.141 2.148 -11.594 1 98.69 172 TYR B N 1
ATOM 2874 C CA . TYR B 1 172 ? 15.75 2.299 -11.195 1 98.69 172 TYR B CA 1
ATOM 2875 C C . TYR B 1 172 ? 14.812 1.64 -12.203 1 98.69 172 TYR B C 1
ATOM 2877 O O . TYR B 1 172 ? 15.133 1.565 -13.391 1 98.69 172 TYR B O 1
ATOM 2885 N N . HIS B 1 173 ? 13.711 1.184 -11.688 1 98.75 173 HIS B N 1
ATOM 2886 C CA . HIS B 1 173 ? 12.602 0.71 -12.508 1 98.75 173 HIS B CA 1
ATOM 2887 C C . HIS B 1 173 ? 11.273 1.286 -12.031 1 98.75 173 HIS B C 1
ATOM 2889 O O . HIS B 1 173 ? 11.039 1.398 -10.828 1 98.75 173 HIS B O 1
ATOM 2895 N N . ASP B 1 174 ? 10.453 1.57 -13 1 98.81 174 ASP B N 1
ATOM 2896 C CA . ASP B 1 174 ? 9.094 2.004 -12.664 1 98.81 174 ASP B CA 1
ATOM 2897 C C . ASP B 1 174 ? 8.234 0.823 -12.227 1 98.81 174 ASP B C 1
ATOM 2899 O O . ASP B 1 174 ? 8.602 -0.334 -12.438 1 98.81 174 ASP B O 1
ATOM 2903 N N . GLU B 1 175 ? 7.207 1.143 -11.516 1 98.81 175 GLU B N 1
ATOM 2904 C CA . GLU B 1 175 ? 6.164 0.187 -11.156 1 98.81 175 GLU B CA 1
ATOM 2905 C C . GLU B 1 175 ? 4.871 0.479 -11.914 1 98.81 175 GLU B C 1
ATOM 2907 O O . GLU B 1 175 ? 4.336 1.586 -11.836 1 98.81 175 GLU B O 1
ATOM 2912 N N . ILE B 1 176 ? 4.383 -0.439 -12.664 1 98.88 176 ILE B N 1
ATOM 2913 C CA . ILE B 1 176 ? 3.107 -0.318 -13.359 1 98.88 176 ILE B CA 1
ATOM 2914 C C . ILE B 1 176 ? 1.978 -0.804 -12.453 1 98.88 176 ILE B C 1
ATOM 2916 O O . ILE B 1 176 ? 2 -1.941 -11.977 1 98.88 176 ILE B O 1
ATOM 2920 N N . ILE B 1 177 ? 1.043 0.068 -12.18 1 98.81 177 ILE B N 1
ATOM 2921 C CA . ILE B 1 177 ? -0.127 -0.234 -11.367 1 98.81 177 ILE B CA 1
ATOM 2922 C C . ILE B 1 177 ? -1.257 -0.751 -12.25 1 98.81 177 ILE B C 1
ATOM 2924 O O . ILE B 1 177 ? -1.655 -0.086 -13.211 1 98.81 177 ILE B O 1
ATOM 2928 N N . MET B 1 178 ? -1.748 -1.908 -11.93 1 98.88 178 MET B N 1
ATOM 2929 C CA . MET B 1 178 ? -2.811 -2.5 -12.742 1 98.88 178 MET B CA 1
ATOM 2930 C C . MET B 1 178 ? -3.992 -2.91 -11.867 1 98.88 178 MET B C 1
ATOM 2932 O O . MET B 1 178 ? -3.828 -3.178 -10.68 1 98.88 178 MET B O 1
ATOM 2936 N N . GLY B 1 179 ? -5.117 -2.9 -12.445 1 98.75 179 GLY B N 1
ATOM 2937 C CA . GLY B 1 179 ? -6.316 -3.35 -11.758 1 98.75 179 GLY B CA 1
ATOM 2938 C C . GLY B 1 179 ? -7.371 -3.898 -12.703 1 98.75 179 GLY B C 1
ATOM 2939 O O . GLY B 1 179 ? -7.27 -3.738 -13.914 1 98.75 179 GLY B O 1
ATOM 2940 N N . ARG B 1 180 ? -8.305 -4.578 -12.133 1 98.5 180 ARG B N 1
ATOM 2941 C CA . ARG B 1 180 ? -9.414 -5.211 -12.828 1 98.5 180 ARG B CA 1
ATOM 2942 C C . ARG B 1 180 ? -10.672 -5.234 -11.961 1 98.5 180 ARG B C 1
ATOM 2944 O O . ARG B 1 180 ? -10.625 -5.672 -10.805 1 98.5 180 ARG B O 1
ATOM 2951 N N . MET B 1 181 ? -11.742 -4.703 -12.594 1 98.25 181 MET B N 1
ATOM 2952 C CA . MET B 1 181 ? -13.039 -4.875 -11.938 1 98.25 181 MET B CA 1
ATOM 2953 C C . MET B 1 181 ? -13.547 -6.301 -12.109 1 98.25 181 MET B C 1
ATOM 2955 O O . MET B 1 181 ? -13.422 -6.887 -13.188 1 98.25 181 MET B O 1
ATOM 2959 N N . ILE B 1 182 ? -14.164 -6.801 -11.023 1 97.88 182 ILE B N 1
ATOM 2960 C CA . ILE B 1 182 ? -14.602 -8.188 -11.156 1 97.88 182 ILE B CA 1
ATOM 2961 C C . ILE B 1 182 ? -16.031 -8.328 -10.625 1 97.88 182 ILE B C 1
ATOM 2963 O O . ILE B 1 182 ? -16.469 -7.52 -9.805 1 97.88 182 ILE B O 1
#

InterPro domains:
  IPR000182 GNAT domain [PF00583] (57-155)
  IPR000182 GNAT domain [PS51186] (30-182)
  IPR016181 Acyl-CoA N-acyltransferase [SSF55729] (13-180)

Foldseek 3Di:
DWDDWDWDAWPVGFIKIKIQDALVCLVLVLVVVLQQLPPDVFDQDHNVRRPDDSVNSNVVSVCQNPDLFKTKMFIDTVNHTFKIKMKGFPDDDPVGRLEIEIDMTGRPVCPPTCPLVVRVVVRVVVSVVSRHFKYKYKTWPPPVVVVVSCVVVPKDFPDKAWQPDADPVGDGTIITIIMDTD/DWDDWDWDAWPVGFIKIKTQDALVCLVLVLVVVLQQLPPDVFDQDHNVVRPDDSVNSNVVSVCQNPDLFKTKMFIDTPNHTFKIKMKGFPDDDPVGRLEIEIDMTGRPVCPPGCPLVVRVVVRVVVSVVSRHFKYKYKTWPPPVVVVVSCVVVPKDFPDKAWQPDADPVGDGTIITIIMDTD

Organism: NCBI:txid704125

Radius of gyration: 22.34 Å; Cα contacts (8 Å, |Δi|>4): 735; chains: 2; bounding box: 47×70×48 Å

Nearest PDB structures (foldseek):
  2i79-assembly1_E  TM=9.619E-01  e=1.192E-18  Streptococcus pneumoniae TIGR4
  2i79-assembly3_D  TM=9.629E-01  e=1.066E-17  Streptococcus pneumoniae TIGR4
  4mbu-assembly1_A  TM=9.134E-01  e=6.103E-13  Staphylococcus aureus subsp. aureus Mu50
  3dr8-assembly1_B  TM=8.969E-01  e=4.502E-13  unclassified
  5t7e-assembly1_C-2  TM=9.014E-01  e=1.632E-11  Streptomyces hygroscopicus

Solvent-accessible surface area (backbone atoms only — not comparable to full-atom values): 19163 Å² total; per-residue (Å²): 42,75,49,71,77,44,80,45,68,35,78,86,63,48,64,33,40,33,27,39,66,46,59,91,38,23,61,59,51,53,52,46,54,46,51,47,24,65,72,44,86,81,40,73,50,51,56,90,71,63,79,80,44,57,69,58,38,26,51,50,33,48,51,34,49,70,24,79,64,27,37,45,42,27,33,25,43,92,87,34,82,41,32,39,34,35,39,29,56,66,39,96,37,83,30,30,48,45,31,26,35,50,49,74,51,61,37,73,93,51,58,96,32,52,54,68,60,54,49,52,54,49,49,55,54,49,40,49,72,68,57,32,41,29,43,29,39,72,40,52,63,82,41,57,68,60,52,52,53,43,42,74,71,60,36,40,81,32,31,47,41,77,62,48,32,39,47,94,88,69,51,66,37,36,30,33,31,32,34,29,81,94,40,76,47,70,76,43,81,47,70,36,76,86,61,47,62,33,40,33,27,40,66,45,60,91,38,24,60,59,51,53,51,46,52,45,52,48,24,66,72,44,85,81,40,72,50,50,56,90,72,64,79,82,46,57,68,58,40,25,51,49,32,50,50,36,48,70,26,82,64,28,37,44,42,28,33,27,44,91,88,33,82,41,31,39,32,38,40,30,56,65,38,96,36,82,29,31,50,46,31,26,36,49,50,74,52,62,37,74,94,50,57,95,33,53,57,68,60,54,50,52,54,51,48,55,54,48,40,48,73,67,57,33,43,28,42,30,40,73,40,51,63,81,42,57,69,60,51,51,53,43,41,73,71,59,35,38,81,32,31,49,41,76,61,46,33,38,47,94,88,71,51,66,37,36,30,34,30,31,34,30,81,95

Secondary structure (DSSP, 8-state):
--PPPEEEE-TTS-EEEEE---GGGHHHHHHHHHHHHHH-TTSSS-GGG----HHHHHHHHHHHHH-SS-EEEEEEETTEEEEEEEEEES-SSTTTTTEEEEEEEE-GGGTTSSHHHHHHHHHHHHHHHHT-SEEEEEEETT-HHHHHHHHHTT-EEEEEEEEEEE-TTS-EEEEEEEEEE-/--PPPEEEE-TTS-EEEEE---GGGHHHHHHHHHHHHHH-TTSSS-GGG----HHHHHHHHHHHHH-SS-EEEEEEETTEEEEEEEEEES-SSTTTTTEEEEEEEE-GGGTTSSHHHHHHHHHHHHHHHHT-SEEEEEEETT-HHHHHHHHHTT-EEEEEEEEEEE-TTS-EEEEEEEEEE-

Sequence (364 aa):
MRFGEKEIELKDGTTCILRSPNEQDAEKMIEYLKMTSEETHFMVRYLEEINLTTDKEIELLKDNLNSNKDMMIAAFVNNELAGNASISCVRDHIKLKHRAVFGISIKEEYWNNGIGNVLLKEVIEQARQIGYEQIELAVFSDNEKAKALYKKYGFEVWGNRKNAYKLKDGTYHDEIIMGRMIMRFGEKEIELKDGTTCILRSPNEQDAEKMIEYLKMTSEETHFMVRYLEEINLTTDKEIELLKDNLNSNKDMMIAAFVNNELAGNASISCVRDHIKLKHRAVFGISIKEEYWNNGIGNVLLKEVIEQARQIGYEQIELAVFSDNEKAKALYKKYGFEVWGNRKNAYKLKDGTYHDEIIMGRMI

pLDDT: mean 97.33, std 1.51, range [86.5, 98.88]